Protein AF-A0A140GRF1-F1 (afdb_monomer_lite)

Structure (mmCIF, N/CA/C/O backbone):
data_AF-A0A140GRF1-F1
#
_entry.id   AF-A0A140GRF1-F1
#
loop_
_atom_site.group_PDB
_atom_site.id
_atom_site.type_symbol
_atom_site.label_atom_id
_atom_site.label_alt_id
_atom_site.label_comp_id
_atom_site.label_asym_id
_atom_site.label_entity_id
_atom_site.label_seq_id
_atom_site.pdbx_PDB_ins_code
_atom_site.Cartn_x
_atom_site.Cartn_y
_atom_site.Cartn_z
_atom_site.occupancy
_atom_site.B_iso_or_equiv
_atom_site.auth_seq_id
_atom_site.auth_comp_id
_atom_site.auth_asym_id
_atom_site.auth_atom_id
_atom_site.pdbx_PDB_model_num
ATOM 1 N N . MET A 1 1 ? -41.626 7.683 6.722 1.00 43.31 1 MET A N 1
ATOM 2 C CA . MET A 1 1 ? -40.618 7.157 5.769 1.00 43.31 1 MET A CA 1
ATOM 3 C C . MET A 1 1 ? -39.284 6.798 6.459 1.00 43.31 1 MET A C 1
ATOM 5 O O . MET A 1 1 ? -38.234 6.979 5.865 1.00 43.31 1 MET A O 1
ATOM 9 N N . ASN A 1 2 ? -39.289 6.270 7.696 1.00 49.50 2 ASN A N 1
ATOM 10 C CA . ASN A 1 2 ? -38.055 5.977 8.459 1.00 49.50 2 ASN A CA 1
ATOM 11 C C . ASN A 1 2 ? -37.795 4.474 8.713 1.00 49.50 2 ASN A C 1
ATOM 13 O O . ASN A 1 2 ? -36.707 4.140 9.166 1.00 49.50 2 ASN A O 1
ATOM 17 N N . ASN A 1 3 ? -38.740 3.577 8.395 1.00 50.91 3 ASN A N 1
ATOM 18 C CA . ASN A 1 3 ? -38.638 2.149 8.742 1.00 50.91 3 ASN A CA 1
ATOM 19 C C . ASN A 1 3 ? -37.898 1.277 7.711 1.00 50.91 3 ASN A C 1
ATOM 21 O O . ASN A 1 3 ? -37.325 0.268 8.109 1.00 50.91 3 ASN A O 1
ATOM 25 N N . ASP A 1 4 ? -37.838 1.666 6.432 1.00 58.38 4 ASP A N 1
ATOM 26 C CA . ASP A 1 4 ? -37.275 0.795 5.379 1.00 58.38 4 ASP A CA 1
ATOM 27 C C . ASP A 1 4 ? -35.744 0.674 5.422 1.00 58.38 4 ASP A C 1
ATOM 29 O O . ASP A 1 4 ? -35.176 -0.334 5.009 1.00 58.38 4 ASP A O 1
ATOM 33 N N . TYR A 1 5 ? -35.042 1.690 5.934 1.00 61.84 5 TYR A N 1
ATOM 34 C CA . TYR A 1 5 ? -33.579 1.632 6.040 1.00 61.84 5 TYR A CA 1
ATOM 35 C C . TYR A 1 5 ? -33.135 0.654 7.135 1.00 61.84 5 TYR A C 1
ATOM 37 O O . TYR A 1 5 ? -32.159 -0.072 6.983 1.00 61.84 5 TYR A O 1
ATOM 45 N N . ILE A 1 6 ? -33.887 0.620 8.234 1.00 62.50 6 ILE A N 1
ATOM 46 C CA . ILE A 1 6 ? -33.593 -0.180 9.422 1.00 62.50 6 ILE A CA 1
ATOM 47 C C . ILE A 1 6 ? -33.931 -1.656 9.184 1.00 62.50 6 ILE A C 1
ATOM 49 O O . ILE A 1 6 ? -33.175 -2.538 9.595 1.00 62.50 6 ILE A O 1
ATOM 53 N N . SER A 1 7 ? -35.039 -1.944 8.489 1.00 65.56 7 SER A N 1
ATOM 54 C CA . SER A 1 7 ? -35.431 -3.318 8.151 1.00 65.56 7 SER A CA 1
ATOM 55 C C . SER A 1 7 ? -34.398 -4.028 7.275 1.00 65.56 7 SER A C 1
ATOM 57 O O . SER A 1 7 ? -34.239 -5.241 7.396 1.00 65.56 7 SER A O 1
ATOM 59 N N . ASN A 1 8 ? -33.671 -3.271 6.449 1.00 75.00 8 ASN A N 1
ATOM 60 C CA . ASN A 1 8 ? -32.677 -3.792 5.512 1.00 75.00 8 ASN A CA 1
ATOM 61 C C . ASN A 1 8 ? -31.282 -3.995 6.128 1.00 75.00 8 ASN A C 1
ATOM 63 O O . ASN A 1 8 ? -30.394 -4.513 5.452 1.00 75.00 8 ASN A O 1
ATOM 67 N N . LEU A 1 9 ? -31.066 -3.611 7.393 1.00 76.69 9 LEU A N 1
ATOM 68 C CA . LEU A 1 9 ? -29.795 -3.866 8.069 1.00 76.69 9 LEU A CA 1
ATOM 69 C C . LEU A 1 9 ? -29.654 -5.349 8.462 1.00 76.69 9 LEU A C 1
ATOM 71 O O . LEU A 1 9 ? -30.637 -5.974 8.897 1.00 76.69 9 LEU A O 1
ATOM 75 N N . PRO A 1 10 ? -28.432 -5.910 8.364 1.00 83.94 10 PRO A N 1
ATOM 76 C CA . PRO A 1 10 ? -28.160 -7.264 8.828 1.00 83.94 10 PRO A CA 1
ATOM 77 C C . PRO A 1 10 ? -28.418 -7.384 10.341 1.00 83.94 10 PRO A C 1
ATOM 79 O O . PRO A 1 10 ? -28.326 -6.383 11.054 1.00 83.94 10 PRO A O 1
ATOM 82 N N . PRO A 1 11 ? -28.751 -8.586 10.853 1.00 85.12 11 PRO A N 1
ATOM 83 C CA . PRO A 1 11 ? -29.009 -8.796 12.280 1.00 85.12 11 PRO A CA 1
ATOM 84 C C . PRO A 1 11 ? -27.848 -8.363 13.180 1.00 85.12 11 PRO A C 1
ATOM 86 O O . PRO A 1 11 ? -28.080 -7.780 14.236 1.00 85.12 11 PRO A O 1
ATOM 89 N N . GLU A 1 12 ? -26.615 -8.601 12.730 1.00 87.56 12 GLU A N 1
ATOM 90 C CA . GLU A 1 12 ? -25.392 -8.117 13.366 1.00 87.56 12 GLU A CA 1
ATOM 91 C C . GLU A 1 12 ? -24.672 -7.119 12.461 1.00 87.56 12 GLU A C 1
ATOM 93 O O . GLU A 1 12 ? -24.598 -7.295 11.242 1.00 87.56 12 GLU A O 1
ATOM 98 N N . ILE A 1 13 ? -24.125 -6.074 13.076 1.00 86.69 13 ILE A N 1
ATOM 99 C CA . ILE A 1 13 ? -23.456 -4.967 12.400 1.00 86.69 13 ILE A CA 1
ATOM 100 C C . ILE A 1 13 ? -22.023 -4.879 12.917 1.00 86.69 13 ILE A C 1
ATOM 102 O O . ILE A 1 13 ? -21.794 -4.882 14.128 1.00 86.69 13 ILE A O 1
ATOM 106 N N . ASN A 1 14 ? -21.063 -4.786 11.996 1.00 90.12 14 ASN A N 1
ATOM 107 C CA . ASN A 1 14 ? -19.663 -4.561 12.339 1.00 90.12 14 ASN A CA 1
ATOM 108 C C . ASN A 1 14 ? -19.467 -3.133 12.851 1.00 90.12 14 ASN A C 1
ATOM 110 O O . ASN A 1 14 ? -19.934 -2.169 12.238 1.00 90.12 14 ASN A O 1
ATOM 114 N N . VAL A 1 15 ? -18.738 -3.012 13.954 1.00 90.81 15 VAL A N 1
ATOM 115 C CA . VAL A 1 15 ? -18.341 -1.738 14.547 1.00 90.81 15 VAL A CA 1
ATOM 116 C C . VAL A 1 15 ? -16.855 -1.741 14.880 1.00 90.81 15 VAL A C 1
ATOM 118 O O . VAL A 1 15 ? -16.237 -2.781 15.118 1.00 90.81 15 VAL A O 1
ATOM 121 N N . TYR A 1 16 ? -16.282 -0.548 14.897 1.00 93.12 16 TYR A N 1
ATOM 122 C CA . TYR A 1 16 ? -14.860 -0.294 15.029 1.00 93.12 16 TYR A CA 1
ATOM 123 C C . TYR A 1 16 ? -14.627 0.795 16.069 1.00 93.12 16 TYR A C 1
ATOM 125 O O . TYR A 1 16 ? -15.359 1.784 16.100 1.00 93.12 16 TYR A O 1
ATOM 133 N N . LYS A 1 17 ? -13.594 0.648 16.895 1.00 92.88 17 LYS A N 1
ATOM 134 C CA . LYS A 1 17 ? -13.140 1.692 17.821 1.00 92.88 17 LYS A CA 1
ATOM 135 C C . LYS A 1 17 ? -11.655 1.933 17.609 1.00 92.88 17 LYS A C 1
ATOM 137 O O . LYS A 1 17 ? -10.859 1.002 17.704 1.00 92.88 17 LYS A O 1
ATOM 142 N N . GLY A 1 18 ? -11.291 3.177 17.319 1.00 94.06 18 GLY A N 1
ATOM 143 C CA . GLY A 1 18 ? -9.894 3.586 17.236 1.00 94.06 18 GLY A CA 1
ATOM 144 C C . GLY A 1 18 ? -9.320 3.858 18.612 1.00 94.06 18 GLY A C 1
ATOM 145 O O . GLY A 1 18 ? -9.868 4.675 19.344 1.00 94.06 18 GLY A O 1
ATOM 146 N N . GLU A 1 19 ? -8.225 3.201 18.968 1.00 92.88 19 GLU A N 1
ATOM 147 C CA . GLU A 1 19 ? -7.537 3.423 20.235 1.00 92.88 19 GLU A CA 1
ATOM 148 C C . GLU A 1 19 ? -6.070 3.773 19.996 1.00 92.88 19 GLU A C 1
ATOM 150 O O . GLU A 1 19 ? -5.261 2.922 19.641 1.00 92.88 19 GLU A O 1
ATOM 155 N N . GLY A 1 20 ? -5.749 5.036 20.231 1.00 88.06 20 GLY A N 1
ATOM 156 C CA . GLY A 1 20 ? -4.413 5.572 20.436 1.00 88.06 20 GLY A CA 1
ATOM 157 C C . GLY A 1 20 ? -4.054 5.808 21.899 1.00 88.06 20 GLY A C 1
ATOM 158 O O . GLY A 1 20 ? -4.952 5.860 22.746 1.00 88.06 20 GLY A O 1
ATOM 159 N N . ASP A 1 21 ? -2.771 6.021 22.194 1.00 85.38 21 ASP A N 1
ATOM 160 C CA . ASP A 1 21 ? -2.293 6.344 23.549 1.00 85.38 21 ASP A CA 1
ATOM 161 C C . ASP A 1 21 ? -3.047 7.535 24.183 1.00 85.38 21 ASP A C 1
ATOM 163 O O . ASP A 1 21 ? -3.535 7.427 25.308 1.00 85.38 21 ASP A O 1
ATOM 167 N N . ILE A 1 22 ? -3.273 8.630 23.448 1.00 82.50 22 ILE A N 1
ATOM 168 C CA . ILE A 1 22 ? -4.047 9.785 23.941 1.00 82.50 22 ILE A CA 1
ATOM 169 C C . ILE A 1 22 ? -5.536 9.441 24.073 1.00 82.50 22 ILE A C 1
ATOM 171 O O . ILE A 1 22 ? -6.184 9.864 25.034 1.00 82.50 22 ILE A O 1
ATOM 175 N N . THR A 1 23 ? -6.102 8.672 23.134 1.00 79.69 23 THR A N 1
ATOM 176 C CA . THR A 1 23 ? -7.530 8.313 23.218 1.00 79.69 23 THR A CA 1
ATOM 177 C C . THR A 1 23 ? -7.854 7.444 24.422 1.00 79.69 23 THR A C 1
ATOM 179 O O . THR A 1 23 ? -8.919 7.620 25.008 1.00 79.69 23 THR A O 1
ATOM 182 N N . GLN A 1 24 ? -6.947 6.535 24.794 1.00 78.62 24 GLN A N 1
ATOM 183 C CA . GLN A 1 24 ? -7.117 5.638 25.932 1.00 78.62 24 GLN A CA 1
ATOM 184 C C . GLN A 1 24 ? -7.061 6.426 27.241 1.00 78.62 24 GLN A C 1
ATOM 186 O O . GLN A 1 24 ? -7.911 6.232 28.104 1.00 78.62 24 GLN A O 1
ATOM 191 N N . ILE A 1 25 ? -6.112 7.364 27.356 1.00 77.75 25 ILE A N 1
ATOM 192 C CA . ILE A 1 25 ? -5.954 8.214 28.544 1.00 77.75 25 ILE A CA 1
ATOM 193 C C . ILE A 1 25 ? -7.194 9.089 28.767 1.00 77.75 25 ILE A C 1
ATOM 195 O O . ILE A 1 25 ? -7.669 9.209 29.893 1.00 77.75 25 ILE A O 1
ATOM 199 N N . ASN A 1 26 ? -7.731 9.685 27.701 1.00 76.81 26 ASN A N 1
ATOM 200 C CA . ASN A 1 26 ? -8.823 10.657 27.806 1.00 76.81 26 ASN A CA 1
ATOM 201 C C . ASN A 1 26 ? -10.218 10.065 27.545 1.00 76.81 26 ASN A C 1
ATOM 203 O O . ASN A 1 26 ? -11.202 10.800 27.577 1.00 76.81 26 ASN A O 1
ATOM 207 N N . ASN A 1 27 ? -10.309 8.765 27.250 1.00 79.00 27 ASN A N 1
ATOM 208 C CA . ASN A 1 27 ? -11.535 8.055 26.871 1.00 79.00 27 ASN A CA 1
ATOM 209 C C . ASN A 1 27 ? -12.385 8.790 25.806 1.00 79.00 27 ASN A C 1
ATOM 211 O O . ASN A 1 27 ? -13.609 8.876 25.906 1.00 79.00 27 ASN A O 1
ATOM 215 N N . ILE A 1 28 ? -11.727 9.372 24.796 1.00 79.44 28 ILE A N 1
ATOM 216 C CA . ILE A 1 28 ? -12.386 10.220 23.780 1.00 79.44 28 ILE A CA 1
ATOM 217 C C . ILE A 1 28 ? -12.909 9.440 22.571 1.00 79.44 28 ILE A C 1
ATOM 219 O O . ILE A 1 28 ? -13.772 9.944 21.852 1.00 79.44 28 ILE A O 1
ATOM 223 N N . SER A 1 29 ? -12.399 8.232 22.315 1.00 81.44 29 SER A N 1
ATOM 224 C CA . SER A 1 29 ? -12.828 7.432 21.169 1.00 81.44 29 SER A CA 1
ATOM 225 C C . SER A 1 29 ? -14.038 6.565 21.500 1.00 81.44 29 SER A C 1
ATOM 227 O O . SER A 1 29 ? -14.133 5.954 22.563 1.00 81.44 29 SER A O 1
ATOM 229 N N . LYS A 1 30 ? -14.970 6.494 20.551 1.00 87.31 30 LYS A N 1
ATOM 230 C CA . LYS A 1 30 ? -16.205 5.708 20.646 1.00 87.31 30 LYS A CA 1
ATOM 231 C C . LYS A 1 30 ? -16.308 4.742 19.463 1.00 87.31 30 LYS A C 1
ATOM 233 O O . LYS A 1 30 ? -15.546 4.856 18.501 1.00 87.31 30 LYS A O 1
ATOM 238 N N . TRP A 1 31 ? -17.236 3.794 19.531 1.00 88.88 31 TRP A N 1
ATOM 239 C CA . TRP A 1 31 ? -17.467 2.821 18.465 1.00 88.88 31 TRP A CA 1
ATOM 240 C C . TRP A 1 31 ? -18.191 3.454 17.271 1.00 88.88 31 TRP A C 1
ATOM 242 O O . TRP A 1 31 ? -19.051 4.308 17.439 1.00 88.88 31 TRP A O 1
ATOM 252 N N . THR A 1 32 ? -17.886 3.028 16.052 1.00 88.56 32 THR A N 1
ATOM 253 C CA . THR A 1 32 ? -18.520 3.505 14.812 1.00 88.56 32 THR A CA 1
ATOM 254 C C . THR A 1 32 ? -18.637 2.365 13.804 1.00 88.56 32 THR A C 1
ATOM 256 O O . THR A 1 32 ? -17.842 1.433 13.828 1.00 88.56 32 THR A O 1
ATOM 259 N N . SER A 1 33 ? -19.607 2.424 12.894 1.00 87.44 33 SER A N 1
ATOM 260 C CA . SER A 1 33 ? -19.692 1.493 11.761 1.00 87.44 33 SER A CA 1
ATOM 261 C C . SER A 1 33 ? -18.774 1.870 10.589 1.00 87.44 33 SER A C 1
ATOM 263 O O . SER A 1 33 ? -18.670 1.102 9.634 1.00 87.44 33 SER A O 1
ATOM 265 N N . ASP A 1 34 ? -18.093 3.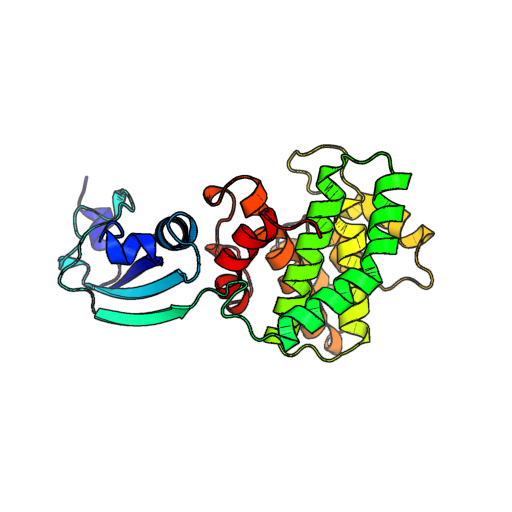023 10.636 1.00 90.38 34 ASP A N 1
ATOM 266 C CA . ASP A 1 34 ? -17.151 3.453 9.598 1.00 90.38 34 ASP A CA 1
ATOM 267 C C . ASP A 1 34 ? -15.697 3.256 10.042 1.00 90.38 34 ASP A C 1
ATOM 269 O O . ASP A 1 34 ? -15.191 3.935 10.940 1.00 90.38 34 ASP A O 1
ATOM 273 N N . LEU A 1 35 ? -15.000 2.339 9.368 1.00 93.56 35 LEU A N 1
ATOM 274 C CA . LEU A 1 35 ? -13.600 2.044 9.649 1.00 93.56 35 LEU A CA 1
ATOM 275 C C . LEU A 1 35 ? -12.688 3.271 9.466 1.00 93.56 35 LEU A C 1
ATOM 277 O O . LEU A 1 35 ? -11.718 3.398 10.208 1.00 93.56 35 LEU A O 1
ATOM 281 N N . ASN A 1 36 ? -12.997 4.199 8.552 1.00 94.38 36 ASN A N 1
ATOM 282 C CA . ASN A 1 36 ? -12.192 5.414 8.373 1.00 94.38 36 ASN A CA 1
ATOM 283 C C . ASN A 1 36 ? -12.305 6.344 9.580 1.00 94.38 36 ASN A C 1
ATOM 285 O O . ASN A 1 36 ? -11.310 6.930 9.996 1.00 94.38 36 ASN A O 1
ATOM 289 N N . ILE A 1 37 ? -13.495 6.447 10.179 1.00 92.00 37 ILE A N 1
ATOM 290 C CA . ILE A 1 37 ? -13.698 7.253 11.388 1.00 92.00 37 ILE A CA 1
ATOM 291 C C . ILE A 1 37 ? -12.930 6.629 12.556 1.00 92.00 37 ILE A C 1
ATOM 293 O O . ILE A 1 37 ? -12.213 7.333 13.265 1.00 92.00 37 ILE A O 1
ATOM 297 N N . ALA A 1 38 ? -13.012 5.308 12.739 1.00 93.31 38 ALA A N 1
ATOM 298 C CA . ALA A 1 38 ? -12.205 4.628 13.752 1.00 93.31 38 ALA A CA 1
ATOM 299 C C . ALA A 1 38 ? -10.700 4.833 13.505 1.00 93.31 38 ALA A C 1
ATOM 301 O O . ALA A 1 38 ? -9.963 5.139 14.441 1.00 93.31 38 ALA A O 1
ATOM 302 N N . MET A 1 39 ? -10.251 4.738 12.251 1.00 94.81 39 MET A N 1
ATOM 303 C CA . MET A 1 39 ? -8.856 4.966 11.881 1.00 94.81 39 MET A CA 1
ATOM 304 C C . MET A 1 39 ? -8.405 6.395 12.201 1.00 94.81 39 MET A C 1
ATOM 306 O O . MET A 1 39 ? -7.358 6.565 12.819 1.00 94.81 39 MET A O 1
ATOM 310 N N . PHE A 1 40 ? -9.224 7.404 11.892 1.00 92.44 40 PHE A N 1
ATOM 311 C CA . PHE A 1 40 ? -8.976 8.804 12.244 1.00 92.44 40 PHE A CA 1
ATOM 312 C C . PHE A 1 40 ? -8.712 8.983 13.745 1.00 92.44 40 PHE A C 1
ATOM 314 O O . PHE A 1 40 ? -7.728 9.620 14.124 1.00 92.44 40 PHE A O 1
ATOM 321 N N . PHE A 1 41 ? -9.553 8.397 14.608 1.00 91.25 41 PHE A N 1
ATOM 322 C CA . PHE A 1 41 ? -9.354 8.485 16.059 1.00 91.25 41 PHE A CA 1
ATOM 323 C C . PHE A 1 41 ? -8.089 7.765 16.517 1.00 91.25 41 PHE A C 1
ATOM 325 O O . PHE A 1 41 ? -7.386 8.274 17.386 1.00 91.25 41 PHE A O 1
ATOM 332 N N . ALA A 1 42 ? -7.784 6.606 15.933 1.00 93.31 42 ALA A N 1
ATOM 333 C CA . ALA A 1 42 ? -6.580 5.868 16.277 1.00 93.31 42 ALA A CA 1
ATOM 334 C C . ALA A 1 42 ? -5.316 6.656 15.919 1.00 93.31 42 ALA A C 1
ATOM 336 O O . ALA A 1 42 ? -4.413 6.724 16.737 1.00 93.31 42 ALA A O 1
ATOM 337 N N . ILE A 1 43 ? -5.235 7.278 14.743 1.00 92.88 43 ILE A N 1
ATOM 338 C CA . ILE A 1 43 ? -3.979 7.882 14.267 1.00 92.88 43 ILE A CA 1
ATOM 339 C C . ILE A 1 43 ? -3.771 9.329 14.726 1.00 92.88 43 ILE A C 1
ATOM 341 O O . ILE A 1 43 ? -2.655 9.685 15.098 1.00 92.88 43 ILE A O 1
ATOM 345 N N . ASN A 1 44 ? -4.817 10.165 14.755 1.00 89.25 44 ASN A N 1
ATOM 346 C CA . ASN A 1 44 ? -4.670 11.593 15.083 1.00 89.25 44 ASN A CA 1
ATOM 347 C C . ASN A 1 44 ? -4.515 11.861 16.584 1.00 89.25 44 ASN A C 1
ATOM 349 O O . ASN A 1 44 ? -4.076 12.935 16.992 1.00 89.25 44 ASN A O 1
ATOM 353 N N . TYR A 1 45 ? -4.842 10.869 17.406 1.00 85.94 45 TYR A N 1
ATOM 354 C CA . TYR A 1 45 ? -4.704 10.911 18.857 1.00 85.94 45 TYR A CA 1
ATOM 355 C C . TYR A 1 45 ? -3.750 9.811 19.338 1.00 85.94 45 TYR A C 1
ATOM 357 O O . TYR A 1 45 ? -3.992 9.168 20.362 1.00 85.94 45 TYR A O 1
ATOM 365 N N . SER A 1 46 ? -2.673 9.602 18.577 1.00 89.25 46 SER A N 1
ATOM 366 C CA . SER A 1 46 ? -1.581 8.695 18.926 1.00 89.25 46 SER A CA 1
ATOM 367 C C . SER A 1 46 ? -0.219 9.345 18.779 1.00 89.25 46 SER A C 1
ATOM 369 O O . SER A 1 46 ? 0.028 10.079 17.819 1.00 89.25 46 SER A O 1
ATOM 371 N N . LYS A 1 47 ? 0.706 9.007 19.680 1.00 86.94 47 LYS A N 1
ATOM 372 C CA . LYS A 1 47 ? 2.141 9.255 19.481 1.00 86.94 47 LYS A CA 1
ATOM 373 C C . LYS A 1 47 ? 2.913 7.978 19.182 1.00 86.94 47 LYS A C 1
ATOM 375 O O . LYS A 1 47 ? 3.673 7.971 18.214 1.00 86.94 47 LYS A O 1
ATOM 380 N N . ASN A 1 48 ? 2.705 6.928 19.975 1.00 88.75 48 ASN A N 1
ATOM 381 C CA . ASN A 1 48 ? 3.542 5.721 19.921 1.00 88.75 48 ASN A CA 1
ATOM 382 C C . ASN A 1 48 ? 2.793 4.482 19.435 1.00 88.75 48 ASN A C 1
ATOM 384 O O . ASN A 1 48 ? 3.307 3.749 18.592 1.00 88.75 48 ASN A O 1
ATOM 388 N N . ASP A 1 49 ? 1.573 4.282 19.927 1.00 90.00 49 ASP A N 1
ATOM 389 C CA . ASP A 1 49 ? 0.793 3.075 19.678 1.00 90.00 49 ASP A CA 1
ATOM 390 C C . ASP A 1 49 ? -0.628 3.420 19.267 1.00 90.00 49 ASP A C 1
ATOM 392 O O . ASP A 1 49 ? -1.271 4.280 19.872 1.00 90.00 49 ASP A O 1
ATOM 396 N N . ALA A 1 50 ? -1.115 2.699 18.261 1.00 95.06 50 ALA A N 1
ATOM 397 C CA . ALA A 1 50 ? -2.460 2.824 17.738 1.00 95.06 50 ALA A CA 1
ATOM 398 C C . ALA A 1 50 ? -3.002 1.442 17.346 1.00 95.06 50 ALA A C 1
ATOM 400 O O . ALA A 1 50 ? -2.283 0.592 16.818 1.00 95.06 50 ALA A O 1
ATOM 401 N N . LYS A 1 51 ? -4.289 1.207 17.590 1.00 95.75 51 LYS A N 1
ATOM 402 C CA . LYS A 1 51 ? -4.987 -0.030 17.222 1.00 95.75 51 LYS A CA 1
ATOM 403 C C . LYS A 1 51 ? -6.447 0.249 16.888 1.00 95.75 51 LYS A C 1
ATOM 405 O O . LYS A 1 51 ? -7.022 1.239 17.335 1.00 95.75 51 LYS A O 1
ATOM 410 N N . ILE A 1 52 ? -7.060 -0.658 16.138 1.00 96.44 52 ILE A N 1
ATOM 411 C CA . ILE A 1 52 ? -8.500 -0.686 15.889 1.00 96.44 52 ILE A CA 1
ATOM 412 C C . ILE A 1 52 ? -9.079 -1.915 16.574 1.00 96.44 52 ILE A C 1
ATOM 414 O O . ILE A 1 52 ? -8.744 -3.046 16.218 1.00 96.44 52 ILE A O 1
ATOM 418 N N . LEU A 1 53 ? -9.976 -1.698 17.530 1.00 94.69 53 LEU A N 1
ATOM 419 C CA . LEU A 1 53 ? -10.814 -2.768 18.054 1.00 94.69 53 LEU A CA 1
ATOM 420 C C . LEU A 1 53 ? -11.946 -3.022 17.064 1.00 94.69 53 LEU A C 1
ATOM 422 O O . LEU A 1 53 ? -12.584 -2.078 16.593 1.00 94.69 53 LEU A O 1
ATOM 426 N N . LYS A 1 54 ? -12.205 -4.290 16.764 1.00 95.00 54 LYS A N 1
ATOM 427 C CA . LYS A 1 54 ? -13.323 -4.731 15.934 1.00 95.00 54 LYS A CA 1
ATOM 428 C C . LYS A 1 54 ? -14.324 -5.454 16.815 1.00 95.00 54 LYS A C 1
ATOM 430 O O . LYS A 1 54 ? -13.957 -6.295 17.639 1.00 95.00 54 LYS A O 1
ATOM 435 N N . GLY A 1 55 ? -15.593 -5.145 16.614 1.00 92.62 55 GLY A N 1
ATOM 436 C CA . GLY A 1 55 ? -16.689 -5.754 17.341 1.00 92.62 55 GLY A CA 1
ATOM 437 C C . GLY A 1 55 ? -17.915 -5.950 16.467 1.00 92.62 55 GLY A C 1
ATOM 438 O O . GLY A 1 55 ? -17.991 -5.435 15.350 1.00 92.62 55 GLY A O 1
ATOM 439 N N . THR A 1 56 ? -18.888 -6.676 17.004 1.00 90.62 56 THR A N 1
ATOM 440 C CA . THR A 1 56 ? -20.237 -6.751 16.444 1.00 90.62 56 THR A CA 1
ATOM 441 C C . THR A 1 56 ? -21.267 -6.287 17.461 1.00 90.62 56 THR A C 1
ATOM 443 O O . THR A 1 56 ? -21.065 -6.381 18.674 1.00 90.62 56 THR A O 1
ATOM 446 N N . ILE A 1 57 ? -22.378 -5.759 16.956 1.00 87.38 57 ILE A N 1
ATOM 447 C CA . ILE A 1 57 ? -23.530 -5.351 17.757 1.00 87.38 57 ILE A CA 1
ATOM 448 C C . ILE A 1 57 ? -24.828 -5.750 17.050 1.00 87.38 57 ILE A C 1
ATOM 450 O O . ILE A 1 57 ? -24.918 -5.683 15.822 1.00 87.38 57 ILE A O 1
ATOM 454 N N . SER A 1 58 ? -25.835 -6.175 17.819 1.00 84.81 58 SER A N 1
ATOM 455 C CA . SER A 1 58 ? -27.168 -6.463 17.273 1.00 84.81 58 SER A CA 1
ATOM 456 C C . SER A 1 58 ? -27.831 -5.176 16.788 1.00 84.81 58 SER A C 1
ATOM 458 O O . SER A 1 58 ? -27.812 -4.162 17.489 1.00 84.81 58 SER A O 1
ATOM 460 N N . LYS A 1 59 ? -28.469 -5.227 15.612 1.00 80.19 59 LYS A N 1
ATOM 461 C CA . LYS A 1 59 ? -29.172 -4.078 15.019 1.00 80.19 59 LYS A CA 1
ATOM 462 C C . LYS A 1 59 ? -30.222 -3.458 15.942 1.00 80.19 59 LYS A C 1
ATOM 464 O O . LYS A 1 59 ? -30.488 -2.265 15.834 1.00 80.19 59 LYS A O 1
ATOM 469 N N . GLU A 1 60 ? -30.782 -4.245 16.861 1.00 78.50 60 GLU A N 1
ATOM 470 C CA . GLU A 1 60 ? -31.779 -3.803 17.844 1.00 78.50 60 GLU A CA 1
ATOM 471 C C . GLU A 1 60 ? -31.239 -2.712 18.779 1.00 78.50 60 GLU A C 1
ATOM 473 O O . GLU A 1 60 ? -31.998 -1.855 19.222 1.00 78.50 60 GLU A O 1
ATOM 478 N N . TYR A 1 61 ? -29.923 -2.681 19.013 1.00 74.56 61 TYR A N 1
ATOM 479 C CA . TYR A 1 61 ? -29.272 -1.674 19.852 1.00 74.56 61 TYR A CA 1
ATOM 480 C C . TYR A 1 61 ? -28.872 -0.394 19.095 1.00 74.56 61 TYR A C 1
ATOM 482 O O . TYR A 1 61 ? -28.351 0.526 19.718 1.00 74.56 61 TYR A O 1
ATOM 490 N N . VAL A 1 62 ? -29.079 -0.307 17.769 1.00 67.44 62 VAL A N 1
ATOM 491 C CA . VAL A 1 62 ? -28.448 0.734 16.918 1.00 67.44 62 VAL A CA 1
ATOM 492 C C . VAL A 1 62 ? -29.445 1.531 16.052 1.00 67.44 62 VAL A C 1
ATOM 494 O O . VAL A 1 62 ? -29.060 2.262 15.137 1.00 67.44 62 VAL A O 1
ATOM 497 N N . LEU A 1 63 ? -30.746 1.413 16.324 1.00 59.50 63 LEU A N 1
ATOM 498 C CA . LEU A 1 63 ? -31.815 1.733 15.363 1.00 59.50 63 LEU A CA 1
ATOM 499 C C . LEU A 1 63 ? -31.872 3.201 14.874 1.00 59.50 63 LEU A C 1
ATOM 501 O O . LEU A 1 63 ? -32.373 3.432 13.777 1.00 59.50 63 LEU A O 1
ATOM 505 N N . GLU A 1 64 ? -31.326 4.191 15.591 1.00 55.41 64 GLU A N 1
ATOM 506 C CA . GLU A 1 64 ? -31.398 5.610 15.176 1.00 55.41 64 GLU A CA 1
ATOM 507 C C . GLU A 1 64 ? -30.061 6.201 14.666 1.00 55.41 64 GLU A C 1
ATOM 509 O O . GLU A 1 64 ? -30.047 7.200 13.947 1.00 55.41 64 GLU A O 1
ATOM 514 N N . GLN A 1 65 ? -28.919 5.574 14.970 1.00 57.25 65 GLN A N 1
ATOM 515 C CA . GLN A 1 65 ? -27.603 6.239 14.911 1.00 57.25 65 GLN A CA 1
ATOM 516 C C . GLN A 1 65 ? -26.744 5.897 13.679 1.00 57.25 65 GLN A C 1
ATOM 518 O O . GLN A 1 65 ? -25.828 6.649 13.336 1.00 57.25 65 GLN A O 1
ATOM 523 N N . ILE A 1 66 ? -27.053 4.818 12.948 1.00 55.91 66 ILE A N 1
ATOM 524 C CA . ILE A 1 66 ? -26.264 4.387 11.772 1.00 55.91 66 ILE A CA 1
ATOM 525 C C . ILE A 1 66 ? -26.382 5.344 10.584 1.00 55.91 66 ILE A C 1
ATOM 527 O O . ILE A 1 66 ? -25.446 5.426 9.789 1.00 55.91 66 ILE A O 1
ATOM 531 N N . LYS A 1 67 ? -27.478 6.106 10.465 1.00 56.28 67 LYS A N 1
ATOM 532 C CA . LYS A 1 67 ? -27.662 7.045 9.344 1.00 56.28 67 LYS A CA 1
ATOM 533 C C . LYS A 1 67 ? -26.519 8.059 9.222 1.00 56.28 67 LYS A C 1
ATOM 535 O O . LYS A 1 67 ? -26.192 8.444 8.106 1.00 56.28 67 LYS A O 1
ATOM 540 N N . ASN A 1 68 ? -25.885 8.428 10.338 1.00 57.53 68 ASN A N 1
ATOM 541 C CA . ASN A 1 68 ? -24.866 9.479 10.360 1.00 57.53 68 ASN A CA 1
ATOM 542 C C . ASN A 1 68 ? -23.439 8.956 10.592 1.00 57.53 68 ASN A C 1
ATOM 544 O O . ASN A 1 68 ? -22.520 9.767 10.666 1.00 57.53 68 ASN A O 1
ATOM 548 N N . LYS A 1 69 ? -23.237 7.631 10.727 1.00 64.56 69 LYS A N 1
ATOM 549 C CA . LYS A 1 69 ? -21.924 6.992 10.995 1.00 64.56 69 LYS A CA 1
ATOM 550 C C . LYS A 1 69 ? -21.166 7.555 12.212 1.00 64.56 69 LYS A C 1
ATOM 552 O O . LYS A 1 69 ? -19.955 7.371 12.346 1.00 64.56 69 LYS A O 1
ATOM 557 N N . MET A 1 70 ? -21.858 8.258 13.105 1.00 62.59 70 MET A N 1
ATOM 558 C CA . MET A 1 70 ? -21.211 8.966 14.204 1.00 62.59 70 MET A CA 1
ATOM 559 C C . MET A 1 70 ? -20.669 7.987 15.251 1.00 62.59 70 MET A C 1
ATOM 561 O O . MET A 1 70 ? -21.269 6.934 15.462 1.00 62.59 70 MET A O 1
ATOM 565 N N . PRO A 1 71 ? -19.559 8.328 15.927 1.00 67.62 71 PRO A N 1
ATOM 566 C CA . PRO A 1 71 ? -19.075 7.559 17.062 1.00 67.62 71 PRO A CA 1
ATOM 567 C C . PRO A 1 71 ? -20.091 7.541 18.217 1.00 67.62 71 PRO A C 1
ATOM 569 O O . PRO A 1 71 ? -20.543 8.593 18.675 1.00 67.62 71 PRO A O 1
ATOM 572 N N . VAL A 1 72 ? -20.411 6.352 18.722 1.00 67.50 72 VAL A N 1
ATOM 573 C CA . VAL A 1 72 ? -21.384 6.096 19.791 1.00 67.50 72 VAL A CA 1
ATOM 574 C C . VAL A 1 72 ? -20.772 5.172 20.839 1.00 67.50 72 VAL A C 1
ATOM 576 O O . VAL A 1 72 ? -19.968 4.293 20.528 1.00 67.50 72 VAL A O 1
ATOM 579 N N . ASP A 1 73 ? -21.133 5.395 22.100 1.00 69.31 73 ASP A N 1
ATOM 580 C CA . ASP A 1 73 ? -20.796 4.454 23.159 1.00 69.31 73 ASP A CA 1
ATOM 581 C C . ASP A 1 73 ? -21.798 3.297 23.142 1.00 69.31 73 ASP A C 1
ATOM 583 O O . ASP A 1 73 ? -22.998 3.494 23.330 1.00 69.31 73 ASP A O 1
ATOM 587 N N . PHE A 1 74 ? -21.311 2.104 22.831 1.00 70.44 74 PHE A N 1
ATOM 588 C CA . PHE A 1 74 ? -22.131 0.909 22.745 1.00 70.44 74 PHE A CA 1
ATOM 589 C C . PHE A 1 74 ? -21.764 -0.005 23.912 1.00 70.44 74 PHE A C 1
ATOM 591 O O . PHE A 1 74 ? -20.679 -0.584 23.939 1.00 70.44 74 PHE A O 1
ATOM 598 N N . GLU A 1 75 ? -22.692 -0.184 24.848 1.00 68.94 75 GLU A N 1
ATOM 599 C CA . GLU A 1 75 ? -22.482 -1.049 26.017 1.00 68.94 75 GLU A CA 1
ATOM 600 C C . GLU A 1 75 ? -22.481 -2.545 25.652 1.00 68.94 75 GLU A C 1
ATOM 602 O O . GLU A 1 75 ? -21.878 -3.359 26.344 1.00 68.94 75 GLU A O 1
ATOM 607 N N . ASN A 1 76 ? -23.104 -2.910 24.525 1.00 77.44 76 ASN A N 1
ATOM 608 C CA . ASN A 1 76 ? -23.331 -4.300 24.111 1.00 77.44 76 ASN A CA 1
ATOM 609 C C . ASN A 1 76 ? -22.474 -4.733 22.911 1.00 77.44 76 ASN A C 1
ATOM 611 O O . ASN A 1 76 ? -22.881 -5.605 22.139 1.00 77.44 76 ASN A O 1
ATOM 615 N N . VAL A 1 77 ? -21.300 -4.122 22.713 1.00 82.94 77 VAL A N 1
ATOM 616 C CA . VAL A 1 77 ? -20.376 -4.574 21.660 1.00 82.94 77 VAL A CA 1
ATOM 617 C C . VAL A 1 77 ? -19.700 -5.863 22.083 1.00 82.94 77 VAL A C 1
ATOM 619 O O . VAL A 1 77 ? -18.986 -5.922 23.084 1.00 82.94 77 VAL A O 1
ATOM 622 N N . LYS A 1 78 ? -19.838 -6.886 21.247 1.00 86.44 78 LYS A N 1
ATOM 623 C CA . LYS A 1 78 ? -19.028 -8.092 21.342 1.00 86.44 78 LYS A CA 1
ATOM 624 C C . LYS A 1 78 ? -17.703 -7.850 20.626 1.00 86.44 78 LYS A C 1
ATOM 626 O O . LYS A 1 78 ? -17.675 -7.787 19.401 1.00 86.44 78 LYS A O 1
ATOM 631 N N . HIS A 1 79 ? -16.607 -7.717 21.371 1.00 86.62 79 HIS A N 1
ATOM 632 C CA . HIS A 1 79 ? -15.262 -7.660 20.787 1.00 86.62 79 HIS A CA 1
ATOM 633 C C . HIS A 1 79 ? -14.967 -8.968 20.040 1.00 86.62 79 HIS A C 1
ATOM 635 O O . HIS A 1 79 ? -15.156 -10.051 20.598 1.00 86.62 79 HIS A O 1
ATOM 641 N N . ILE A 1 80 ? -14.480 -8.867 18.801 1.00 90.62 80 ILE A N 1
ATOM 642 C CA . ILE A 1 80 ? -14.128 -10.030 17.972 1.00 90.62 80 ILE A CA 1
ATOM 643 C C . ILE A 1 80 ? -12.648 -10.098 17.589 1.00 90.62 80 ILE A C 1
ATOM 645 O O . ILE A 1 80 ? -12.122 -11.197 17.455 1.00 90.62 80 ILE A O 1
ATOM 649 N N . ASP A 1 81 ? -11.981 -8.960 17.395 1.00 94.12 81 ASP A N 1
ATOM 650 C CA . ASP A 1 81 ? -10.619 -8.914 16.860 1.00 94.12 81 ASP A CA 1
ATOM 651 C C . ASP A 1 81 ? -9.965 -7.550 17.140 1.00 94.12 81 ASP A C 1
ATOM 653 O O . ASP A 1 81 ? -10.648 -6.544 17.344 1.00 94.12 81 ASP A O 1
ATOM 657 N N . THR A 1 82 ? -8.636 -7.500 17.108 1.00 95.38 82 THR A N 1
ATOM 658 C CA . THR A 1 82 ? -7.853 -6.267 17.226 1.00 95.38 82 THR A CA 1
ATOM 659 C C . THR A 1 82 ? -6.866 -6.165 16.070 1.00 95.38 82 THR A C 1
ATOM 661 O O . THR A 1 82 ? -5.988 -7.006 15.897 1.00 95.38 82 THR A O 1
ATOM 664 N N . LEU A 1 83 ? -6.968 -5.081 15.306 1.00 96.06 83 LEU A N 1
ATOM 665 C CA . LEU A 1 83 ? -5.977 -4.703 14.306 1.00 96.06 83 LEU A CA 1
ATOM 666 C C . LEU A 1 83 ? -4.955 -3.760 14.949 1.00 96.06 83 LEU A C 1
ATOM 668 O O . LEU A 1 83 ? -5.269 -2.604 15.223 1.00 96.06 83 LEU A O 1
ATOM 672 N N . ASN A 1 84 ? -3.731 -4.237 15.159 1.00 95.62 84 ASN A N 1
ATOM 673 C CA . ASN A 1 84 ? -2.629 -3.394 15.624 1.00 95.62 84 ASN A CA 1
ATOM 674 C C . ASN A 1 84 ? -2.038 -2.602 14.456 1.00 95.62 84 ASN A C 1
ATOM 676 O O . ASN A 1 84 ? -1.743 -3.183 13.409 1.00 95.62 84 ASN A O 1
ATOM 680 N N . LEU A 1 85 ? -1.854 -1.295 14.631 1.00 96.94 85 LEU A N 1
ATOM 681 C CA . LEU A 1 85 ? -1.216 -0.450 13.630 1.00 96.94 85 LEU A CA 1
ATOM 682 C C . LEU A 1 85 ? 0.279 -0.369 13.931 1.00 96.94 85 LEU A C 1
ATOM 684 O O . LEU A 1 85 ? 0.693 -0.083 15.057 1.00 96.94 85 LEU A O 1
ATOM 688 N N . TYR A 1 86 ? 1.087 -0.636 12.914 1.00 96.62 86 TYR A N 1
ATOM 689 C CA . TYR A 1 86 ? 2.522 -0.476 12.997 1.00 96.62 86 TYR A CA 1
ATOM 690 C C . TYR A 1 86 ? 2.885 0.992 13.184 1.00 96.62 86 TYR A C 1
ATOM 692 O O . TYR A 1 86 ? 2.278 1.891 12.600 1.00 96.62 86 TYR A O 1
ATOM 700 N N . SER A 1 87 ? 3.905 1.203 13.999 1.00 94.88 87 SER A N 1
ATOM 701 C CA . SER A 1 87 ? 4.552 2.473 14.268 1.00 94.88 87 SER A CA 1
ATOM 702 C C . SER A 1 87 ? 6.062 2.281 14.188 1.00 94.88 87 SER A C 1
ATOM 704 O O . SER A 1 87 ? 6.562 1.157 14.255 1.00 94.88 87 SER A O 1
ATOM 706 N N . LEU A 1 88 ? 6.806 3.380 14.097 1.00 92.56 88 LEU A N 1
ATOM 707 C CA . LEU A 1 88 ? 8.269 3.378 14.140 1.00 92.56 88 LEU A CA 1
ATOM 708 C C . LEU A 1 88 ? 8.826 2.724 15.415 1.00 92.56 88 LEU A C 1
ATOM 710 O O . LEU A 1 88 ? 9.967 2.275 15.413 1.00 92.56 88 LEU A O 1
ATOM 714 N N . THR A 1 89 ? 8.044 2.668 16.498 1.00 90.44 89 THR A N 1
ATOM 715 C CA . THR A 1 89 ? 8.476 2.104 17.784 1.00 90.44 89 THR A CA 1
ATOM 716 C C . THR A 1 89 ? 8.127 0.630 17.955 1.00 90.44 89 THR A C 1
ATOM 718 O O . THR A 1 89 ? 8.743 -0.026 18.792 1.00 90.44 89 THR A O 1
ATOM 721 N N . ASN A 1 90 ? 7.148 0.102 17.212 1.00 92.50 90 ASN A N 1
ATOM 722 C CA . ASN A 1 90 ? 6.660 -1.269 17.399 1.00 92.50 90 ASN A CA 1
ATOM 723 C C . ASN A 1 90 ? 6.952 -2.210 16.220 1.00 92.50 90 ASN A C 1
ATOM 725 O O . ASN A 1 90 ? 6.860 -3.429 16.373 1.00 92.50 90 ASN A O 1
ATOM 729 N N . ILE A 1 91 ? 7.312 -1.670 15.055 1.00 94.69 91 ILE A N 1
ATOM 730 C CA . ILE A 1 91 ? 7.700 -2.482 13.908 1.00 94.69 91 ILE A CA 1
ATOM 731 C C . ILE A 1 91 ? 9.093 -3.085 14.133 1.00 94.69 91 ILE A C 1
ATOM 733 O O . ILE A 1 91 ? 9.992 -2.449 14.681 1.00 94.69 91 ILE A O 1
ATOM 737 N N . GLU A 1 92 ? 9.280 -4.339 13.720 1.00 95.56 92 GLU A N 1
ATOM 738 C CA . GLU A 1 92 ? 10.554 -5.038 13.897 1.00 95.56 92 GLU A CA 1
ATOM 739 C C . GLU A 1 92 ? 11.702 -4.315 13.169 1.00 95.56 92 GLU A C 1
ATOM 741 O O . GLU A 1 92 ? 11.591 -3.996 11.984 1.00 95.56 92 GLU A O 1
ATOM 746 N N . SER A 1 93 ? 12.842 -4.127 13.844 1.00 94.94 93 SER A N 1
ATOM 747 C CA . SER A 1 93 ? 13.976 -3.353 13.310 1.00 94.94 93 SER A CA 1
ATOM 748 C C . SER A 1 93 ? 14.476 -3.873 11.962 1.00 94.94 93 SER A C 1
ATOM 750 O O . SER A 1 93 ? 14.669 -3.092 11.042 1.00 94.94 93 SER A O 1
ATOM 752 N N . LYS A 1 94 ? 14.563 -5.198 11.785 1.00 96.00 94 LYS A N 1
ATOM 753 C CA . LYS A 1 94 ? 14.974 -5.822 10.514 1.00 96.00 94 LYS A CA 1
ATOM 754 C C . LYS A 1 94 ? 14.082 -5.434 9.323 1.00 96.00 94 LYS A C 1
ATOM 756 O O . LYS A 1 94 ? 14.525 -5.491 8.179 1.00 96.00 94 LYS A O 1
ATOM 761 N N . VAL A 1 95 ? 12.818 -5.084 9.578 1.00 96.75 95 VAL A N 1
ATOM 762 C CA . VAL A 1 95 ? 11.860 -4.658 8.548 1.00 96.75 95 VAL A CA 1
ATOM 763 C C . VAL A 1 95 ? 12.141 -3.218 8.143 1.00 96.75 95 VAL A C 1
ATOM 765 O O . VAL A 1 95 ? 12.137 -2.915 6.951 1.00 96.75 95 VAL A O 1
ATOM 768 N N . LEU A 1 96 ? 12.449 -2.357 9.118 1.00 96.06 96 LEU A N 1
ATOM 769 C CA . LEU A 1 96 ? 12.928 -1.000 8.860 1.00 96.06 96 LEU A CA 1
ATOM 770 C C . LEU A 1 96 ? 14.271 -1.024 8.132 1.00 96.06 96 LEU A C 1
ATOM 772 O O . LEU A 1 96 ? 14.406 -0.348 7.122 1.00 96.06 96 LEU A O 1
ATOM 776 N N . ASP A 1 97 ? 15.215 -1.863 8.563 1.00 96.69 97 ASP A N 1
ATOM 777 C CA . ASP A 1 97 ? 16.517 -2.025 7.909 1.00 96.69 97 ASP A CA 1
ATOM 778 C C . ASP A 1 97 ? 16.349 -2.481 6.453 1.00 96.69 97 ASP A C 1
ATOM 780 O O . ASP A 1 97 ? 17.019 -1.985 5.544 1.00 96.69 97 ASP A O 1
ATOM 784 N N . PHE A 1 98 ? 15.413 -3.404 6.198 1.00 97.12 98 PHE A N 1
ATOM 785 C CA . PHE A 1 98 ? 15.079 -3.816 4.839 1.00 97.12 98 PHE A CA 1
ATOM 786 C C . PHE A 1 98 ? 14.535 -2.645 4.018 1.00 97.12 98 PHE A C 1
ATOM 788 O O . PHE A 1 98 ? 15.033 -2.420 2.915 1.00 97.12 98 PHE A O 1
ATOM 795 N N . ALA A 1 99 ? 13.560 -1.897 4.539 1.00 97.69 99 ALA A N 1
ATOM 796 C CA . ALA A 1 99 ? 12.976 -0.751 3.848 1.00 97.69 99 ALA A CA 1
ATOM 797 C C . ALA A 1 99 ? 14.011 0.351 3.577 1.00 97.69 99 ALA A C 1
ATOM 799 O O . ALA A 1 99 ? 14.124 0.809 2.439 1.00 97.69 99 ALA A O 1
ATOM 800 N N . GLN A 1 100 ? 14.841 0.682 4.569 1.00 97.56 100 GLN A N 1
ATOM 801 C CA . GLN A 1 100 ? 15.939 1.633 4.432 1.00 97.56 100 GLN A CA 1
ATOM 802 C C . GLN A 1 100 ? 16.940 1.175 3.368 1.00 97.56 100 GLN A C 1
ATOM 804 O O . GLN A 1 100 ? 17.296 1.951 2.492 1.00 97.56 100 GLN A O 1
ATOM 809 N N . SER A 1 101 ? 17.305 -0.113 3.335 1.00 97.75 101 SER A N 1
ATOM 810 C CA . SER A 1 101 ? 18.214 -0.633 2.300 1.00 97.75 101 SER A CA 1
ATOM 811 C C . SER A 1 101 ? 17.667 -0.480 0.874 1.00 97.75 101 SER A C 1
ATOM 813 O O . SER A 1 101 ? 18.437 -0.406 -0.087 1.00 97.75 101 SER A O 1
ATOM 815 N N . LYS A 1 102 ? 16.336 -0.478 0.700 1.00 98.19 102 LYS A N 1
ATOM 816 C CA . LYS A 1 102 ? 15.707 -0.211 -0.603 1.00 98.19 102 LYS A CA 1
ATOM 817 C C . LYS A 1 102 ? 15.702 1.271 -0.898 1.00 98.19 102 LYS A C 1
ATOM 819 O O . LYS A 1 102 ? 16.052 1.641 -2.013 1.00 98.19 102 LYS A O 1
ATOM 824 N N . LEU A 1 103 ? 15.374 2.092 0.090 1.00 97.62 103 LEU A N 1
ATOM 825 C CA . LEU A 1 103 ? 15.451 3.537 -0.031 1.00 97.62 103 LEU A CA 1
ATOM 826 C C . LEU A 1 103 ? 16.859 3.972 -0.461 1.00 97.62 103 LEU A C 1
ATOM 828 O O . LEU A 1 103 ? 17.003 4.555 -1.527 1.00 97.62 103 LEU A O 1
ATOM 832 N N . ASP A 1 104 ? 17.907 3.533 0.237 1.00 98.06 104 ASP A N 1
ATOM 833 C CA . ASP A 1 104 ? 19.304 3.836 -0.101 1.00 98.06 104 ASP A CA 1
ATOM 834 C C . ASP A 1 104 ? 19.674 3.406 -1.532 1.00 98.06 104 ASP A C 1
ATOM 836 O O . ASP A 1 104 ? 20.378 4.118 -2.250 1.00 98.06 104 ASP A O 1
ATOM 840 N N . LYS A 1 105 ? 19.182 2.239 -1.975 1.00 98.12 105 LYS A N 1
ATOM 841 C CA . LYS A 1 105 ? 19.452 1.708 -3.320 1.00 98.12 105 LYS A CA 1
ATOM 842 C C . LYS A 1 105 ? 18.785 2.535 -4.426 1.00 98.12 105 LYS A C 1
ATOM 844 O O . LYS A 1 105 ? 19.383 2.695 -5.488 1.00 98.12 105 LYS A O 1
ATOM 849 N N . TYR A 1 106 ? 17.547 2.986 -4.227 1.00 98.00 106 TYR A N 1
ATOM 850 C CA . TYR A 1 106 ? 16.733 3.607 -5.283 1.00 98.00 106 TYR A CA 1
ATOM 851 C C . TYR A 1 106 ? 16.655 5.137 -5.188 1.00 98.00 106 TYR A C 1
ATOM 853 O O . TYR A 1 106 ? 16.338 5.773 -6.191 1.00 98.00 106 TYR A O 1
ATOM 861 N N . SER A 1 107 ? 16.995 5.744 -4.048 1.00 96.06 107 SER A N 1
ATOM 862 C CA . SER A 1 107 ? 17.013 7.201 -3.865 1.00 96.06 107 SER A CA 1
ATOM 863 C C . SER A 1 107 ? 17.888 7.944 -4.879 1.00 96.06 107 SER A C 1
ATOM 865 O O . SER A 1 107 ? 17.419 8.962 -5.375 1.00 96.06 107 SER A O 1
ATOM 867 N N . PRO A 1 108 ? 19.090 7.470 -5.276 1.00 95.88 108 PRO A N 1
ATOM 868 C CA . PRO A 1 108 ? 19.866 8.145 -6.320 1.00 95.88 108 PRO A CA 1
ATOM 869 C C . PRO A 1 108 ? 19.105 8.264 -7.646 1.00 95.88 108 PRO A C 1
ATOM 871 O O . PRO A 1 108 ? 19.074 9.337 -8.238 1.00 95.88 108 PRO A O 1
ATOM 874 N N . LEU A 1 109 ? 18.430 7.186 -8.065 1.00 95.31 109 LEU A N 1
ATOM 875 C CA . LEU A 1 10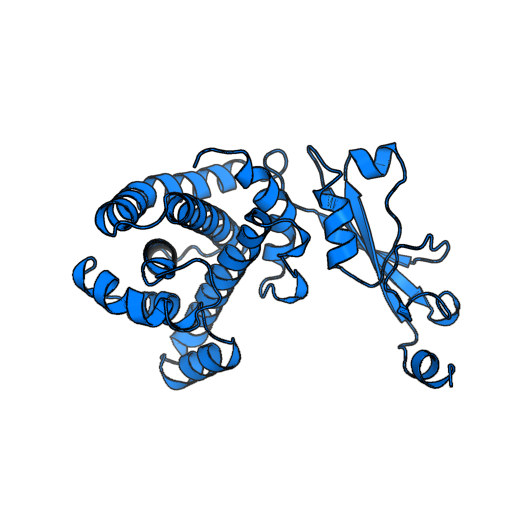9 ? 17.601 7.179 -9.272 1.00 95.31 109 LEU A CA 1
ATOM 876 C C . LEU A 1 109 ? 16.387 8.103 -9.119 1.00 95.31 109 LEU A C 1
ATOM 878 O O . LEU A 1 109 ? 16.067 8.843 -10.039 1.00 95.31 109 LEU A O 1
ATOM 882 N N . ILE A 1 110 ? 15.709 8.070 -7.967 1.00 95.06 110 ILE A N 1
ATOM 883 C CA . ILE A 1 110 ? 14.569 8.957 -7.698 1.00 95.06 110 ILE A CA 1
ATOM 884 C C . ILE A 1 110 ? 15.025 10.420 -7.760 1.00 95.06 110 ILE A C 1
ATOM 886 O O . ILE A 1 110 ? 14.423 11.214 -8.472 1.00 95.06 110 ILE A O 1
ATOM 890 N N . ASN A 1 111 ? 16.111 10.781 -7.082 1.00 92.50 111 ASN A N 1
ATOM 891 C CA . ASN A 1 111 ? 16.614 12.153 -7.083 1.00 92.50 111 ASN A CA 1
ATOM 892 C C . ASN A 1 111 ? 16.943 12.619 -8.508 1.00 92.50 111 ASN A C 1
ATOM 894 O O . ASN A 1 111 ? 16.430 13.648 -8.937 1.00 92.50 111 ASN A O 1
ATOM 898 N N . GLU A 1 112 ? 17.686 11.815 -9.274 1.00 92.19 112 GLU A N 1
ATOM 899 C CA . GLU A 1 112 ? 18.017 12.121 -10.670 1.00 92.19 112 GLU A CA 1
ATOM 900 C C . GLU A 1 112 ? 16.761 12.333 -11.532 1.00 92.19 112 GLU A C 1
ATOM 902 O O . GLU A 1 112 ? 16.669 13.309 -12.278 1.00 92.19 112 GLU A O 1
ATOM 907 N N . LEU A 1 113 ? 15.762 11.451 -11.415 1.00 90.81 113 LEU A N 1
ATOM 908 C CA . LEU A 1 113 ? 14.529 11.546 -12.198 1.00 90.81 113 LEU A CA 1
ATOM 909 C C . LEU A 1 113 ? 13.741 12.821 -11.891 1.00 90.81 113 LEU A C 1
ATOM 911 O O . LEU A 1 113 ? 13.213 13.442 -12.813 1.00 90.81 113 LEU A O 1
ATOM 915 N N . TYR A 1 114 ? 13.625 13.217 -10.628 1.00 86.81 114 TYR A N 1
ATOM 916 C CA . TYR A 1 114 ? 12.793 14.363 -10.256 1.00 86.81 114 TYR A CA 1
ATOM 917 C C . TYR A 1 114 ? 13.528 15.703 -10.413 1.00 86.81 114 TYR A C 1
ATOM 919 O O . TYR A 1 114 ? 12.893 16.683 -10.806 1.00 86.81 114 TYR A O 1
ATOM 927 N N . GLU A 1 115 ? 14.855 15.731 -10.243 1.00 84.81 115 GLU A N 1
ATOM 928 C CA . GLU A 1 115 ? 15.695 16.899 -10.548 1.00 84.81 115 GLU A CA 1
ATOM 929 C C . GLU A 1 115 ? 15.722 17.200 -12.056 1.00 84.81 115 GLU A C 1
ATOM 931 O O . GLU A 1 115 ? 15.483 18.335 -12.469 1.00 84.81 115 GLU A O 1
ATOM 936 N N . ASN A 1 116 ? 15.927 16.184 -12.903 1.00 73.12 116 ASN A N 1
ATOM 937 C CA . ASN A 1 116 ? 16.054 16.376 -14.354 1.00 73.12 116 ASN A CA 1
ATOM 938 C C . ASN A 1 116 ? 14.739 16.749 -15.053 1.00 73.12 116 ASN A C 1
ATOM 940 O O . ASN A 1 116 ? 14.759 17.277 -16.165 1.00 73.12 116 ASN A O 1
ATOM 944 N N . ASN A 1 117 ? 13.590 16.463 -14.438 1.00 64.75 117 ASN A N 1
ATOM 945 C CA . ASN A 1 117 ? 12.284 16.675 -15.061 1.00 64.75 117 ASN A CA 1
ATOM 946 C C . ASN A 1 117 ? 11.573 17.969 -14.613 1.00 64.75 117 ASN A C 1
ATOM 948 O O . ASN A 1 117 ? 10.406 18.141 -14.966 1.00 64.75 117 ASN A O 1
ATOM 952 N N . ASN A 1 118 ? 12.242 18.877 -13.878 1.00 56.16 118 ASN A N 1
ATOM 953 C CA . ASN A 1 118 ? 11.655 20.121 -13.336 1.00 56.16 118 ASN A CA 1
ATOM 954 C C . ASN A 1 118 ? 10.319 19.883 -12.605 1.00 56.16 118 ASN A C 1
ATOM 956 O O . ASN A 1 118 ? 9.359 20.641 -12.761 1.00 56.16 118 ASN A O 1
ATOM 960 N N . ARG A 1 119 ? 10.234 18.783 -11.854 1.00 61.84 119 ARG A N 1
ATOM 961 C CA . ARG A 1 119 ? 9.025 18.405 -11.117 1.00 61.84 119 ARG A CA 1
ATOM 962 C C . ARG A 1 119 ? 9.067 19.025 -9.728 1.00 61.84 119 ARG A C 1
ATOM 964 O O . ARG A 1 119 ? 10.146 19.271 -9.194 1.00 61.84 119 ARG A O 1
ATOM 971 N N . PHE A 1 120 ? 7.898 19.322 -9.169 1.00 57.19 120 PHE A N 1
ATOM 972 C CA . PHE A 1 120 ? 7.789 19.953 -7.858 1.00 57.19 120 PHE A CA 1
ATOM 973 C C . PHE A 1 120 ? 8.520 19.110 -6.801 1.00 57.19 120 PHE A C 1
ATOM 975 O O . PHE A 1 120 ? 8.431 17.882 -6.801 1.00 57.19 120 PHE A O 1
ATOM 982 N N . ASP A 1 121 ? 9.229 19.763 -5.875 1.00 52.91 121 ASP A N 1
ATOM 983 C CA . ASP A 1 121 ? 10.032 19.096 -4.836 1.00 52.91 121 ASP A CA 1
ATOM 984 C C . ASP A 1 121 ? 9.226 18.107 -3.968 1.00 52.91 121 ASP A C 1
ATOM 986 O O . ASP A 1 121 ? 9.799 17.209 -3.352 1.00 52.91 121 ASP A O 1
ATOM 990 N N . HIS A 1 122 ? 7.896 18.230 -3.934 1.00 57.22 122 HIS A N 1
ATOM 991 C CA . HIS A 1 122 ? 7.006 17.345 -3.183 1.00 57.22 122 HIS A CA 1
ATOM 992 C C . HIS A 1 122 ? 6.847 15.941 -3.798 1.00 57.22 122 HIS A C 1
ATOM 994 O O . HIS A 1 122 ? 6.505 15.001 -3.073 1.00 57.22 122 HIS A O 1
ATOM 1000 N N . ASP A 1 123 ? 7.163 15.761 -5.084 1.00 75.81 123 ASP A N 1
ATOM 1001 C CA . ASP A 1 123 ? 6.933 14.495 -5.790 1.00 75.81 123 ASP A CA 1
ATOM 1002 C C . ASP A 1 123 ? 8.011 13.434 -5.493 1.00 75.81 123 ASP A C 1
ATOM 1004 O O . ASP A 1 123 ? 7.733 12.228 -5.474 1.00 75.81 123 ASP A O 1
ATOM 1008 N N . LYS A 1 124 ? 9.250 13.862 -5.205 1.00 89.19 124 LYS A N 1
ATOM 1009 C CA . LYS A 1 124 ? 10.351 12.938 -4.874 1.00 89.19 124 LYS A CA 1
ATOM 1010 C C . LYS A 1 124 ? 10.181 12.336 -3.480 1.00 89.19 124 LYS A C 1
ATOM 1012 O O . LYS A 1 124 ? 10.328 11.128 -3.307 1.00 89.19 124 LYS A O 1
ATOM 1017 N N . GLU A 1 125 ? 9.785 13.153 -2.505 1.00 92.06 125 GLU A N 1
ATOM 1018 C CA . GLU A 1 125 ? 9.545 12.704 -1.130 1.00 92.06 125 GLU A CA 1
ATOM 1019 C C . GLU A 1 125 ? 8.317 11.792 -1.048 1.00 92.06 125 GLU A C 1
ATOM 1021 O O . GLU A 1 125 ? 8.329 10.793 -0.330 1.00 92.06 125 GLU A O 1
ATOM 1026 N N . HIS A 1 126 ? 7.281 12.076 -1.847 1.00 94.00 126 HIS A N 1
ATOM 1027 C CA . HIS A 1 126 ? 6.181 11.139 -2.073 1.00 94.00 126 HIS A CA 1
ATOM 1028 C C . HIS A 1 126 ? 6.696 9.786 -2.579 1.00 94.00 126 HIS A C 1
ATOM 1030 O O . HIS A 1 126 ? 6.460 8.757 -1.947 1.00 94.00 126 HIS A O 1
ATOM 1036 N N . THR A 1 127 ? 7.481 9.787 -3.655 1.00 95.88 127 THR A N 1
ATOM 1037 C CA . THR A 1 127 ? 8.011 8.556 -4.256 1.00 95.88 127 THR A CA 1
ATOM 1038 C C . THR A 1 127 ? 8.866 7.744 -3.278 1.00 95.88 127 THR A C 1
ATOM 1040 O O . THR A 1 127 ? 8.748 6.518 -3.219 1.00 95.88 127 THR A O 1
ATOM 1043 N N . LYS A 1 128 ? 9.687 8.407 -2.456 1.00 97.19 128 LYS A N 1
ATOM 1044 C CA . LYS A 1 128 ? 10.477 7.768 -1.393 1.00 97.19 128 LYS A CA 1
ATOM 1045 C C . LYS A 1 128 ? 9.602 7.145 -0.303 1.00 97.19 128 LYS A C 1
ATOM 1047 O O . LYS A 1 128 ? 9.848 6.002 0.084 1.00 97.19 128 LYS A O 1
ATOM 1052 N N . ARG A 1 129 ? 8.551 7.835 0.158 1.00 97.88 129 ARG A N 1
ATOM 1053 C CA . ARG A 1 129 ? 7.594 7.270 1.131 1.00 97.88 129 ARG A CA 1
ATOM 1054 C C . ARG A 1 129 ? 6.843 6.072 0.555 1.00 97.88 129 ARG A C 1
ATOM 1056 O O . ARG A 1 129 ? 6.748 5.047 1.230 1.00 97.88 129 ARG A O 1
ATOM 1063 N N . VAL A 1 130 ? 6.401 6.141 -0.704 1.00 98.31 130 VAL A N 1
ATOM 1064 C CA . VAL A 1 130 ? 5.780 5.005 -1.411 1.00 98.31 130 VAL A CA 1
ATOM 1065 C C . VAL A 1 130 ? 6.748 3.825 -1.501 1.00 98.31 130 VAL A C 1
ATOM 1067 O O . VAL A 1 130 ? 6.368 2.694 -1.200 1.00 98.31 130 VAL A O 1
ATOM 1070 N N . LEU A 1 131 ? 8.017 4.069 -1.839 1.00 98.62 131 LEU A N 1
ATOM 1071 C CA . LEU A 1 131 ? 9.054 3.035 -1.875 1.00 98.62 131 LEU A CA 1
ATOM 1072 C C . LEU A 1 131 ? 9.257 2.382 -0.501 1.00 98.62 131 LEU A C 1
ATOM 1074 O O . LEU A 1 131 ? 9.344 1.153 -0.404 1.00 98.62 131 LEU A O 1
ATOM 1078 N N . PHE A 1 132 ? 9.312 3.186 0.559 1.00 98.56 132 PHE A N 1
ATOM 1079 C CA . PHE A 1 132 ? 9.493 2.706 1.925 1.00 98.56 132 PHE A CA 1
ATOM 1080 C C . PHE A 1 132 ? 8.304 1.843 2.375 1.00 98.56 132 PHE A C 1
ATOM 1082 O O . PHE A 1 132 ? 8.487 0.704 2.812 1.00 98.56 132 PHE A O 1
ATOM 1089 N N . LEU A 1 133 ? 7.073 2.326 2.177 1.00 98.75 133 LEU A N 1
ATOM 1090 C CA . LEU A 1 133 ? 5.839 1.601 2.498 1.00 98.75 133 LEU A CA 1
ATOM 1091 C C . LEU A 1 133 ? 5.707 0.302 1.689 1.00 98.75 133 LEU A C 1
ATOM 1093 O O . LEU A 1 133 ? 5.421 -0.754 2.257 1.00 98.75 133 LEU A O 1
ATOM 1097 N N . ALA A 1 134 ? 5.991 0.342 0.384 1.00 98.81 134 ALA A N 1
ATOM 1098 C CA . ALA A 1 134 ? 5.991 -0.842 -0.474 1.00 98.81 134 ALA A CA 1
ATOM 1099 C C . ALA A 1 134 ? 7.041 -1.873 -0.040 1.00 98.81 134 ALA A C 1
ATOM 1101 O O . ALA A 1 134 ? 6.794 -3.078 -0.122 1.00 98.81 134 ALA A O 1
ATOM 1102 N N . SER A 1 135 ? 8.200 -1.425 0.452 1.00 98.56 135 SER A N 1
ATOM 1103 C CA . SER A 1 135 ? 9.242 -2.316 0.970 1.00 98.56 135 SER A CA 1
ATOM 1104 C C . SER A 1 135 ? 8.773 -3.065 2.214 1.00 98.56 135 SER A C 1
ATOM 1106 O O . SER A 1 135 ? 8.973 -4.277 2.317 1.00 98.56 135 SER A O 1
ATOM 1108 N N . ILE A 1 136 ? 8.079 -2.378 3.124 1.00 98.44 136 ILE A N 1
ATOM 1109 C CA . ILE A 1 136 ? 7.488 -3.012 4.305 1.00 98.44 136 ILE A CA 1
ATOM 1110 C C . ILE A 1 136 ? 6.385 -3.992 3.895 1.00 98.44 136 ILE A C 1
ATOM 1112 O O . ILE A 1 136 ? 6.382 -5.127 4.373 1.00 98.44 136 ILE A O 1
ATOM 1116 N N . LEU A 1 137 ? 5.500 -3.612 2.967 1.00 98.44 137 LEU A N 1
ATOM 1117 C CA . LEU A 1 137 ? 4.475 -4.515 2.430 1.00 98.44 137 LEU A CA 1
ATOM 1118 C C . LEU A 1 137 ? 5.081 -5.773 1.806 1.00 98.44 137 LEU A C 1
ATOM 1120 O O . LEU A 1 137 ? 4.617 -6.874 2.087 1.00 98.44 137 LEU A O 1
ATOM 1124 N N . CYS A 1 138 ? 6.149 -5.639 1.018 1.00 98.31 138 CYS A N 1
ATOM 1125 C CA . CYS A 1 138 ? 6.853 -6.786 0.446 1.00 98.31 138 CYS A CA 1
ATOM 1126 C C . CYS A 1 138 ? 7.380 -7.734 1.526 1.00 98.31 138 CYS A C 1
ATOM 1128 O O . CYS A 1 138 ? 7.289 -8.950 1.361 1.00 98.31 138 CYS A O 1
ATOM 1130 N N . HIS A 1 139 ? 7.908 -7.194 2.629 1.00 96.62 139 HIS A N 1
ATOM 1131 C CA . HIS A 1 139 ? 8.357 -8.007 3.755 1.00 96.62 139 HIS A CA 1
ATOM 1132 C C . HIS A 1 139 ? 7.178 -8.727 4.433 1.00 96.62 139 HIS A C 1
ATOM 1134 O O . HIS A 1 139 ? 7.251 -9.933 4.650 1.00 96.62 139 HIS A O 1
ATOM 1140 N N . GLN A 1 140 ? 6.076 -8.025 4.722 1.00 96.12 140 GLN A N 1
ATOM 1141 C CA . GLN A 1 140 ? 4.877 -8.612 5.349 1.00 96.12 140 GLN A CA 1
ATOM 1142 C C . GLN A 1 140 ? 4.226 -9.697 4.476 1.00 96.12 140 GLN A C 1
ATOM 1144 O O . GLN A 1 140 ? 3.771 -10.725 4.975 1.00 96.12 140 GLN A O 1
ATOM 1149 N N . LEU A 1 141 ? 4.248 -9.505 3.156 1.00 97.12 141 LEU A N 1
ATOM 1150 C CA . LEU A 1 141 ? 3.721 -10.441 2.162 1.00 97.12 141 LEU A CA 1
ATOM 1151 C C . LEU A 1 141 ? 4.741 -11.519 1.749 1.00 97.12 141 LEU A C 1
ATOM 1153 O O . LEU A 1 141 ? 4.470 -12.308 0.846 1.00 97.12 141 LEU A O 1
ATOM 1157 N N . ASN A 1 142 ? 5.901 -11.586 2.415 1.00 96.31 142 ASN A N 1
ATOM 1158 C CA . ASN A 1 142 ? 6.963 -12.573 2.192 1.00 96.31 142 ASN A CA 1
ATOM 1159 C C . ASN A 1 142 ? 7.485 -12.634 0.741 1.00 96.31 142 ASN A C 1
ATOM 1161 O O . ASN A 1 142 ? 7.814 -13.703 0.217 1.00 96.31 142 ASN A O 1
ATOM 1165 N N . ILE A 1 143 ? 7.603 -11.484 0.074 1.00 96.88 143 ILE A N 1
ATOM 1166 C CA . ILE A 1 143 ? 8.138 -11.401 -1.289 1.00 96.88 143 ILE A CA 1
ATOM 1167 C C . ILE A 1 143 ? 9.667 -11.470 -1.251 1.00 96.88 143 ILE A C 1
ATOM 1169 O O . ILE A 1 143 ? 10.360 -10.467 -1.101 1.00 96.88 143 ILE A O 1
ATOM 1173 N N . GLY A 1 144 ? 10.203 -12.679 -1.429 1.00 91.69 144 GLY A N 1
ATOM 1174 C CA . GLY A 1 144 ? 11.649 -12.925 -1.513 1.00 91.69 144 GLY A CA 1
ATOM 1175 C C . GLY A 1 144 ? 12.229 -12.903 -2.934 1.00 91.69 144 GLY A C 1
ATOM 1176 O O . GLY A 1 144 ? 13.449 -12.949 -3.110 1.00 91.69 144 GLY A O 1
ATOM 1177 N N . ASN A 1 145 ? 11.386 -12.860 -3.971 1.00 97.19 145 ASN A N 1
ATOM 1178 C CA . ASN A 1 145 ? 11.851 -12.914 -5.356 1.00 97.19 145 ASN A CA 1
ATOM 1179 C C . ASN A 1 145 ? 12.521 -11.590 -5.761 1.00 97.19 145 ASN A C 1
ATOM 1181 O O . ASN A 1 145 ? 11.853 -10.581 -5.976 1.00 97.19 145 ASN A O 1
ATOM 1185 N N . LYS A 1 146 ? 13.850 -11.614 -5.926 1.00 97.06 146 LYS A N 1
ATOM 1186 C CA . LYS A 1 146 ? 14.654 -10.427 -6.267 1.00 97.06 146 LYS A CA 1
ATOM 1187 C C . LYS A 1 146 ? 14.178 -9.711 -7.532 1.00 97.06 146 LYS A C 1
ATOM 1189 O O . LYS A 1 146 ? 14.143 -8.490 -7.544 1.00 97.06 146 LYS A O 1
ATOM 1194 N N . LYS A 1 147 ? 13.772 -10.451 -8.570 1.00 97.50 147 LYS A N 1
ATOM 1195 C CA . LYS A 1 147 ? 13.308 -9.854 -9.829 1.00 97.50 147 LYS A CA 1
ATOM 1196 C C . LYS A 1 147 ? 11.974 -9.131 -9.657 1.00 97.50 147 LYS A C 1
ATOM 1198 O O . LY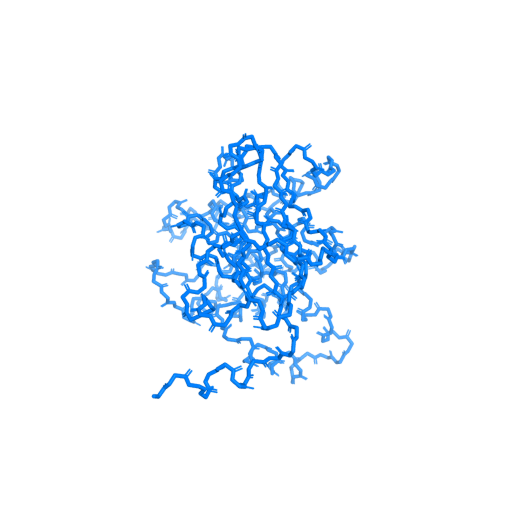S A 1 147 ? 11.797 -8.070 -10.239 1.00 97.50 147 LYS A O 1
ATOM 1203 N N . MET A 1 148 ? 11.063 -9.687 -8.859 1.00 98.38 148 MET A N 1
ATOM 1204 C CA . MET A 1 148 ? 9.790 -9.036 -8.532 1.00 98.38 148 MET A CA 1
ATOM 1205 C C . MET A 1 148 ? 10.001 -7.758 -7.715 1.00 98.38 148 MET A C 1
ATOM 1207 O O . MET A 1 148 ? 9.380 -6.742 -8.012 1.00 98.38 148 MET A O 1
ATOM 1211 N N . LEU A 1 149 ? 10.901 -7.801 -6.726 1.00 98.50 149 LEU A N 1
ATOM 1212 C CA . LEU A 1 149 ? 11.282 -6.623 -5.944 1.00 98.50 149 LEU A CA 1
ATOM 1213 C C . LEU A 1 149 ? 11.897 -5.541 -6.836 1.00 98.50 149 LEU A C 1
ATOM 1215 O O . LEU A 1 149 ? 11.489 -4.388 -6.761 1.00 98.50 149 LEU A O 1
ATOM 1219 N N . ASP A 1 150 ? 12.834 -5.917 -7.711 1.00 98.31 150 ASP A N 1
ATOM 1220 C CA . ASP A 1 150 ? 13.443 -4.972 -8.644 1.00 98.31 150 ASP A CA 1
ATOM 1221 C C . ASP A 1 150 ? 12.393 -4.377 -9.600 1.00 98.31 150 ASP A C 1
ATOM 1223 O O . ASP A 1 150 ? 12.376 -3.166 -9.793 1.00 98.31 150 ASP A O 1
ATOM 1227 N N . ASP A 1 151 ? 11.472 -5.192 -10.135 1.00 98.69 151 ASP A N 1
ATOM 1228 C CA . ASP A 1 151 ? 10.394 -4.713 -11.012 1.00 98.69 151 ASP A CA 1
ATOM 1229 C C . ASP A 1 151 ? 9.490 -3.680 -10.333 1.00 98.69 151 ASP A C 1
ATOM 1231 O O . ASP A 1 151 ? 9.143 -2.674 -10.958 1.00 98.69 151 ASP A O 1
ATOM 1235 N N . LEU A 1 152 ? 9.110 -3.941 -9.079 1.00 98.88 152 LEU A N 1
ATOM 1236 C CA . LEU A 1 152 ? 8.238 -3.085 -8.281 1.00 98.88 152 LEU A CA 1
ATOM 1237 C C . LEU A 1 152 ? 8.925 -1.782 -7.882 1.00 98.88 152 LEU A C 1
ATOM 1239 O O . LEU A 1 152 ? 8.364 -0.712 -8.087 1.00 98.88 152 LEU A O 1
ATOM 1243 N N . PHE A 1 153 ? 10.130 -1.855 -7.319 1.00 98.75 153 PHE A N 1
ATOM 1244 C CA . PHE A 1 153 ? 10.826 -0.665 -6.833 1.00 98.75 153 PHE A CA 1
ATOM 1245 C C . PHE A 1 153 ? 11.280 0.229 -7.980 1.00 98.75 153 PHE A C 1
ATOM 1247 O O . PHE A 1 153 ? 11.153 1.445 -7.878 1.00 98.75 153 PHE A O 1
ATOM 1254 N N . THR A 1 154 ? 11.685 -0.353 -9.116 1.00 98.69 154 THR A N 1
ATOM 1255 C CA . THR A 1 154 ? 11.860 0.434 -10.338 1.00 98.69 154 THR A CA 1
ATOM 1256 C C . THR A 1 154 ? 10.533 1.050 -10.776 1.00 98.69 154 THR A C 1
ATOM 1258 O O . THR A 1 154 ? 10.519 2.227 -11.097 1.00 98.69 154 THR A O 1
ATOM 1261 N N . ALA A 1 155 ? 9.404 0.332 -10.756 1.00 98.75 155 ALA A N 1
ATOM 1262 C CA . ALA A 1 155 ? 8.121 0.938 -11.128 1.00 98.75 155 ALA A CA 1
ATOM 1263 C C . ALA A 1 155 ? 7.758 2.136 -10.239 1.00 98.75 155 ALA A C 1
ATOM 1265 O O . ALA A 1 155 ? 7.360 3.173 -10.761 1.00 98.75 155 ALA A O 1
ATOM 1266 N N . ILE A 1 156 ? 7.960 2.020 -8.925 1.00 98.62 156 ILE A N 1
ATOM 1267 C CA . ILE A 1 156 ? 7.723 3.105 -7.968 1.00 98.62 156 ILE A CA 1
ATOM 1268 C C . ILE A 1 156 ? 8.589 4.322 -8.296 1.00 98.62 156 ILE A C 1
ATOM 1270 O O . ILE A 1 156 ? 8.053 5.421 -8.358 1.00 98.62 156 ILE A O 1
ATOM 1274 N N . SER A 1 157 ? 9.879 4.152 -8.604 1.00 97.69 157 SER A N 1
ATOM 1275 C CA . SER A 1 157 ? 10.752 5.283 -8.959 1.00 97.69 157 SER A CA 1
ATOM 1276 C C . SER A 1 157 ? 10.259 6.099 -10.162 1.00 97.69 157 SER A C 1
ATOM 1278 O O . SER A 1 157 ? 10.606 7.269 -10.273 1.00 97.69 157 SER A O 1
ATOM 1280 N N . PHE A 1 158 ? 9.462 5.500 -11.056 1.00 96.56 158 PHE A N 1
ATOM 1281 C CA . PHE A 1 158 ? 8.977 6.148 -12.276 1.00 96.56 158 PHE A CA 1
ATOM 1282 C C . PHE A 1 158 ? 7.478 6.481 -12.272 1.00 96.56 158 PHE A C 1
ATOM 1284 O O . PHE A 1 158 ? 7.055 7.224 -13.157 1.00 96.56 158 PHE A O 1
ATOM 1291 N N . HIS A 1 159 ? 6.662 5.940 -11.358 1.00 95.62 159 HIS A N 1
ATOM 1292 C CA . HIS A 1 159 ? 5.195 5.932 -11.506 1.00 95.62 159 HIS A CA 1
ATOM 1293 C C . HIS A 1 159 ? 4.592 7.332 -11.726 1.00 95.62 159 HIS A C 1
ATOM 1295 O O . HIS A 1 159 ? 3.789 7.515 -12.642 1.00 95.62 159 HIS A O 1
ATOM 1301 N N . ASP A 1 160 ? 5.099 8.324 -10.993 1.00 93.44 160 ASP A N 1
ATOM 1302 C CA . ASP A 1 160 ? 4.646 9.716 -11.036 1.00 93.44 160 ASP A CA 1
ATOM 1303 C C . ASP A 1 160 ? 5.498 10.630 -11.933 1.00 93.44 160 ASP A C 1
ATOM 1305 O O . ASP A 1 160 ? 5.196 11.814 -12.112 1.00 93.44 160 ASP A O 1
ATOM 1309 N N . THR A 1 161 ? 6.507 10.083 -12.619 1.00 92.69 161 THR A N 1
ATOM 1310 C CA . THR A 1 161 ? 7.328 10.832 -13.592 1.00 92.69 161 THR A CA 1
ATOM 1311 C C . THR A 1 161 ? 6.560 11.235 -14.849 1.00 92.69 161 THR A C 1
ATOM 1313 O O . THR A 1 161 ? 7.128 11.835 -15.751 1.00 92.69 161 THR A O 1
ATOM 1316 N N . GLY A 1 162 ? 5.265 10.939 -14.945 1.00 91.44 162 GLY A N 1
ATOM 1317 C CA . GLY A 1 162 ? 4.395 11.444 -16.002 1.00 91.44 162 GLY A CA 1
ATOM 1318 C C . GLY A 1 162 ? 3.482 12.595 -15.583 1.00 91.44 162 GLY A C 1
ATOM 1319 O O . GLY A 1 162 ? 2.829 13.156 -16.463 1.00 91.44 162 GLY A O 1
ATOM 1320 N N . ARG A 1 163 ? 3.399 12.959 -14.292 1.00 88.50 163 ARG A N 1
ATOM 1321 C CA . ARG A 1 163 ? 2.547 14.057 -13.790 1.00 88.50 163 ARG A CA 1
ATOM 1322 C C . ARG A 1 163 ? 2.898 15.404 -14.417 1.00 88.50 163 ARG A C 1
ATOM 1324 O O . ARG A 1 163 ? 4.049 15.630 -14.785 1.00 88.50 163 ARG A O 1
ATOM 1331 N N . ILE A 1 164 ? 1.898 16.264 -14.563 1.00 84.88 164 ILE A N 1
ATOM 1332 C CA . ILE A 1 164 ? 2.054 17.641 -15.065 1.00 84.88 164 ILE A CA 1
ATOM 1333 C C . ILE A 1 164 ? 1.477 18.684 -14.094 1.00 84.88 164 ILE A C 1
ATOM 1335 O O . ILE A 1 164 ? 1.739 19.872 -14.255 1.00 84.88 164 ILE A O 1
ATOM 1339 N N . ASN A 1 165 ? 0.693 18.234 -13.112 1.00 80.56 165 ASN A N 1
ATOM 1340 C CA . ASN A 1 165 ? 0.106 18.992 -12.013 1.00 80.56 165 ASN A CA 1
ATOM 1341 C C . ASN A 1 165 ? -0.306 18.018 -10.881 1.00 80.56 165 ASN A C 1
ATOM 1343 O O . ASN A 1 165 ? -0.146 16.797 -11.013 1.00 80.56 165 ASN A O 1
ATOM 1347 N N . ASP A 1 166 ? -0.866 18.568 -9.803 1.00 75.12 166 ASP A N 1
ATOM 1348 C CA . ASP A 1 166 ? -1.313 17.826 -8.611 1.00 75.12 166 ASP A CA 1
ATOM 1349 C C . ASP A 1 166 ? -2.762 17.305 -8.707 1.00 75.12 166 ASP A C 1
ATOM 1351 O O . ASP A 1 166 ? -3.285 16.722 -7.754 1.00 75.12 166 ASP A O 1
ATOM 1355 N N . ASP A 1 167 ? -3.426 17.501 -9.849 1.00 78.56 167 ASP A N 1
ATOM 1356 C CA . ASP A 1 167 ? -4.820 17.106 -10.043 1.00 78.56 167 ASP A CA 1
ATOM 1357 C C . ASP A 1 167 ? -4.973 15.591 -10.290 1.00 78.56 167 ASP A C 1
ATOM 1359 O O . ASP A 1 167 ? -4.011 14.831 -10.472 1.00 78.56 167 ASP A O 1
ATOM 1363 N N . ILE A 1 168 ? -6.232 15.136 -10.298 1.00 78.94 168 ILE A N 1
ATOM 1364 C CA . ILE A 1 168 ? -6.585 13.782 -10.735 1.00 78.94 168 ILE A CA 1
ATOM 1365 C C . ILE A 1 168 ? -6.247 13.650 -12.221 1.00 78.94 168 ILE A C 1
ATOM 1367 O O . ILE A 1 168 ? -6.755 14.395 -13.058 1.00 78.94 168 ILE A O 1
ATOM 1371 N N . ASP A 1 169 ? -5.410 12.667 -12.539 1.00 85.31 169 ASP A N 1
ATOM 1372 C CA . ASP A 1 169 ? -4.933 12.426 -13.890 1.00 85.31 169 ASP A CA 1
ATOM 1373 C C . ASP A 1 169 ? -4.764 10.928 -14.129 1.00 85.31 169 ASP A C 1
ATOM 1375 O O . ASP A 1 169 ? -3.815 10.321 -13.654 1.00 85.31 169 ASP A O 1
ATOM 1379 N N . ASP A 1 170 ? -5.635 10.324 -14.923 1.00 91.25 170 ASP A N 1
ATOM 1380 C CA . ASP A 1 170 ? -5.570 8.885 -15.209 1.00 91.25 170 ASP A CA 1
ATOM 1381 C C . ASP A 1 170 ? -4.547 8.543 -16.312 1.00 91.25 170 ASP A C 1
ATOM 1383 O O . ASP A 1 170 ? -4.390 7.391 -16.717 1.00 91.25 170 ASP A O 1
ATOM 1387 N N . SER A 1 171 ? -3.831 9.538 -16.838 1.00 93.12 171 SER A N 1
ATOM 1388 C CA . SER A 1 171 ? -2.927 9.396 -17.982 1.00 93.12 171 SER A CA 1
ATOM 1389 C C . SER A 1 171 ? -1.448 9.612 -17.653 1.00 93.12 171 SER A C 1
ATOM 1391 O O . SER A 1 171 ? -0.596 9.321 -18.502 1.00 93.12 171 SER A O 1
ATOM 1393 N N . HIS A 1 172 ? -1.103 10.036 -16.430 1.00 93.56 172 HIS A N 1
ATOM 1394 C CA . HIS A 1 172 ? 0.298 10.239 -16.044 1.00 93.56 172 HIS A CA 1
ATOM 1395 C C . HIS A 1 172 ? 1.115 8.944 -16.104 1.00 93.56 172 HIS A C 1
ATOM 1397 O O . HIS A 1 172 ? 2.209 8.955 -16.666 1.00 93.56 172 HIS A O 1
ATOM 1403 N N . GLY A 1 173 ? 0.560 7.802 -15.688 1.00 95.38 173 GLY A N 1
ATOM 1404 C CA . GLY A 1 173 ? 1.233 6.510 -15.840 1.00 95.38 173 GLY A CA 1
ATOM 1405 C C . GLY A 1 173 ? 1.599 6.195 -17.298 1.00 95.38 173 GLY A C 1
ATOM 1406 O O . GLY A 1 173 ? 2.680 5.683 -17.580 1.00 95.38 173 GLY A O 1
ATOM 1407 N N . CYS A 1 174 ? 0.752 6.562 -18.269 1.00 96.69 174 CYS A N 1
ATOM 1408 C CA . CYS A 1 174 ? 1.067 6.396 -19.694 1.00 96.69 174 CYS A CA 1
ATOM 1409 C C . CYS A 1 174 ? 2.211 7.313 -20.153 1.00 96.69 174 CYS A C 1
ATOM 1411 O O . CYS A 1 174 ? 3.052 6.886 -20.947 1.00 96.69 174 CYS A O 1
ATOM 1413 N N . ARG A 1 175 ? 2.249 8.557 -19.662 1.00 95.06 175 ARG A N 1
ATOM 1414 C CA . ARG A 1 175 ? 3.293 9.539 -20.001 1.00 95.06 175 ARG A CA 1
ATOM 1415 C C . ARG A 1 175 ? 4.643 9.233 -19.353 1.00 95.06 175 ARG A C 1
ATOM 1417 O O . ARG A 1 175 ? 5.662 9.618 -19.913 1.00 95.06 175 ARG A O 1
ATOM 1424 N N . ALA A 1 176 ? 4.662 8.496 -18.245 1.00 94.81 176 ALA A N 1
ATOM 1425 C CA . ALA A 1 176 ? 5.889 8.015 -17.611 1.00 94.81 176 ALA A CA 1
ATOM 1426 C C . ALA A 1 176 ? 6.605 6.921 -18.432 1.00 94.81 176 ALA A C 1
ATOM 1428 O O . ALA A 1 176 ? 7.814 6.728 -18.297 1.00 94.81 176 ALA A O 1
ATOM 1429 N N . ILE A 1 177 ? 5.895 6.204 -19.317 1.00 97.75 177 ILE A N 1
ATOM 1430 C CA . ILE A 1 177 ? 6.476 5.075 -20.060 1.00 97.75 177 ILE A CA 1
ATOM 1431 C C . ILE A 1 177 ? 7.646 5.490 -20.962 1.00 97.75 177 ILE A C 1
ATOM 1433 O O . ILE A 1 177 ? 8.694 4.861 -20.842 1.00 97.75 177 ILE A O 1
ATOM 1437 N N . PRO A 1 178 ? 7.548 6.510 -21.838 1.00 96.00 178 PRO A N 1
ATOM 1438 C CA . PRO A 1 178 ? 8.696 6.962 -22.626 1.00 96.00 178 PRO A CA 1
ATOM 1439 C C . PRO A 1 178 ? 9.949 7.255 -21.788 1.00 96.00 178 PRO A C 1
ATOM 1441 O O . PRO A 1 178 ? 11.025 6.798 -22.165 1.00 96.00 178 PRO A O 1
ATOM 1444 N N . ILE A 1 179 ? 9.793 7.909 -20.629 1.00 94.44 179 ILE A N 1
ATOM 1445 C CA . ILE A 1 179 ? 10.893 8.236 -19.707 1.00 94.44 179 ILE A CA 1
ATOM 1446 C C . ILE A 1 179 ? 11.528 6.947 -19.176 1.00 94.44 179 ILE A C 1
ATOM 1448 O O . ILE A 1 179 ? 12.732 6.742 -19.309 1.00 94.44 179 ILE A O 1
ATOM 1452 N N . TYR A 1 180 ? 10.717 6.017 -18.665 1.00 96.69 180 TYR A N 1
ATOM 1453 C CA . TYR A 1 180 ? 11.204 4.712 -18.214 1.00 96.69 180 TYR A CA 1
ATOM 1454 C C . TYR A 1 180 ? 11.995 3.967 -19.301 1.00 96.69 180 TYR A C 1
ATOM 1456 O O . TYR A 1 180 ? 13.067 3.422 -19.033 1.00 96.69 180 TYR A O 1
ATOM 1464 N N . ARG A 1 181 ? 11.488 3.957 -20.541 1.00 97.00 181 ARG A N 1
ATOM 1465 C CA . ARG A 1 181 ? 12.128 3.241 -21.656 1.00 97.00 181 ARG A CA 1
ATOM 1466 C C . ARG A 1 181 ? 13.451 3.857 -22.104 1.00 97.00 181 ARG A C 1
ATOM 1468 O O . ARG A 1 181 ? 14.264 3.161 -22.718 1.00 97.00 181 ARG A O 1
ATOM 1475 N N . GLU A 1 182 ? 13.635 5.148 -21.863 1.00 94.81 182 GLU A N 1
ATOM 1476 C CA . GLU A 1 182 ? 14.879 5.850 -22.149 1.00 94.81 182 GLU A CA 1
ATOM 1477 C C . GLU A 1 182 ? 15.950 5.517 -21.106 1.00 94.81 182 GLU A C 1
ATOM 1479 O O . GLU A 1 182 ? 17.057 5.132 -21.488 1.00 94.81 182 GLU A O 1
ATOM 1484 N N . TYR A 1 183 ? 15.582 5.571 -19.820 1.00 94.44 183 TYR A N 1
ATOM 1485 C CA . TYR A 1 183 ? 16.488 5.377 -18.685 1.00 94.44 183 TYR A CA 1
ATOM 1486 C C . TYR A 1 183 ? 16.887 3.915 -18.447 1.00 94.44 183 TYR A C 1
ATOM 1488 O O . TYR A 1 183 ? 18.044 3.631 -18.140 1.00 94.44 183 TYR A O 1
ATOM 1496 N N . ILE A 1 184 ? 15.953 2.966 -18.564 1.00 95.25 184 ILE A N 1
ATOM 1497 C CA . ILE A 1 184 ? 16.180 1.574 -18.152 1.00 95.25 184 ILE A CA 1
ATOM 1498 C C . ILE A 1 184 ? 16.142 0.643 -19.358 1.00 95.25 184 ILE A C 1
ATOM 1500 O O . ILE A 1 184 ? 15.099 0.469 -19.984 1.00 95.25 184 ILE A O 1
ATOM 1504 N N . LYS A 1 185 ? 17.275 -0.017 -19.640 1.00 93.81 185 LYS A N 1
ATOM 1505 C CA . LYS A 1 185 ? 17.415 -1.030 -20.699 1.00 93.81 185 LYS A CA 1
ATOM 1506 C C . LYS A 1 185 ? 18.177 -2.263 -20.181 1.00 93.81 185 LYS A C 1
ATOM 1508 O O . LYS A 1 185 ? 19.210 -2.094 -19.539 1.00 93.81 185 LYS A O 1
ATOM 1513 N N . PRO A 1 186 ? 17.741 -3.499 -20.497 1.00 93.31 186 PRO A N 1
ATOM 1514 C CA . PRO A 1 186 ? 16.496 -3.839 -21.183 1.00 93.31 186 PRO A CA 1
ATOM 1515 C C . PRO A 1 186 ? 15.262 -3.605 -20.299 1.00 93.31 186 PRO A C 1
ATOM 1517 O O . PRO A 1 186 ? 15.309 -3.736 -19.078 1.00 93.31 186 PRO A O 1
ATOM 1520 N N . ASN A 1 187 ? 14.139 -3.303 -20.940 1.00 93.38 187 ASN A N 1
ATOM 1521 C CA . ASN A 1 187 ? 12.906 -2.910 -20.267 1.00 93.38 187 ASN A CA 1
ATOM 1522 C C . ASN A 1 187 ? 12.127 -4.134 -19.762 1.00 93.38 187 ASN A C 1
ATOM 1524 O O . ASN A 1 187 ? 12.058 -5.173 -20.426 1.00 93.38 187 ASN A O 1
ATOM 1528 N N . SER A 1 188 ? 11.464 -3.992 -18.615 1.00 97.44 188 SER A N 1
ATOM 1529 C CA . SER A 1 188 ? 10.611 -5.017 -18.018 1.00 97.44 188 SER A CA 1
ATOM 1530 C C . SER A 1 188 ? 9.139 -4.751 -18.316 1.00 97.44 188 SER A C 1
ATOM 1532 O O . SER A 1 188 ? 8.593 -3.712 -17.956 1.00 97.44 188 SER A O 1
ATOM 1534 N N . LYS A 1 189 ? 8.453 -5.735 -18.912 1.00 97.56 189 LYS A N 1
ATOM 1535 C CA . LYS A 1 189 ? 7.002 -5.656 -19.167 1.00 97.56 189 LYS A CA 1
ATOM 1536 C C . LYS A 1 189 ? 6.175 -5.518 -17.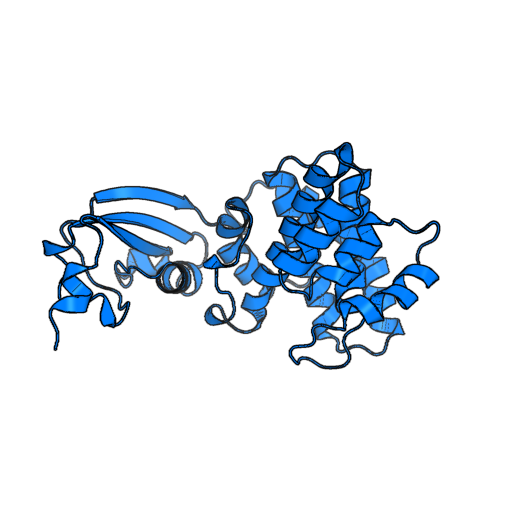885 1.00 97.56 189 LYS A C 1
ATOM 1538 O O . LYS A 1 189 ? 5.092 -4.947 -17.936 1.00 97.56 189 LYS A O 1
ATOM 1543 N N . ILE A 1 190 ? 6.663 -6.061 -16.766 1.00 98.50 190 ILE A N 1
ATOM 1544 C CA . ILE A 1 190 ? 5.992 -5.947 -15.464 1.00 98.50 190 ILE A CA 1
ATOM 1545 C C . ILE A 1 190 ? 6.130 -4.513 -14.955 1.00 98.50 190 ILE A C 1
ATOM 1547 O O . ILE A 1 190 ? 5.121 -3.894 -14.642 1.00 98.50 190 ILE A O 1
ATOM 1551 N N . THR A 1 191 ? 7.340 -3.952 -14.965 1.00 98.75 191 THR A N 1
ATOM 1552 C CA . THR A 1 191 ? 7.577 -2.555 -14.575 1.00 98.75 191 THR A CA 1
ATOM 1553 C C . THR A 1 191 ? 6.771 -1.578 -15.428 1.00 98.75 191 THR A C 1
ATOM 1555 O O . THR A 1 191 ? 6.081 -0.731 -14.872 1.00 98.75 191 THR A O 1
ATOM 1558 N N . GLU A 1 192 ? 6.767 -1.734 -16.759 1.00 98.50 192 GLU A N 1
ATOM 1559 C CA . GLU A 1 192 ? 5.936 -0.896 -17.641 1.00 98.50 192 GLU A CA 1
ATOM 1560 C C . GLU A 1 192 ? 4.448 -0.997 -17.301 1.00 98.50 192 GLU A C 1
ATOM 1562 O O . GLU A 1 192 ? 3.736 0.004 -17.321 1.00 98.50 192 GLU A O 1
ATOM 1567 N N . PHE A 1 193 ? 3.961 -2.200 -16.991 1.00 98.75 193 PHE A N 1
ATOM 1568 C CA . PHE A 1 193 ? 2.573 -2.390 -16.592 1.00 98.75 193 PHE A CA 1
ATOM 1569 C C . PHE A 1 193 ? 2.262 -1.668 -15.275 1.00 98.75 193 PHE A C 1
ATOM 1571 O O . PHE A 1 193 ? 1.285 -0.925 -15.219 1.00 98.75 193 PHE A O 1
ATOM 1578 N N . LEU A 1 194 ? 3.094 -1.838 -14.246 1.00 98.81 194 LEU A N 1
ATOM 1579 C CA . LEU A 1 194 ? 2.888 -1.204 -12.942 1.00 98.81 194 LEU A CA 1
ATOM 1580 C C . LEU A 1 194 ? 2.883 0.326 -13.067 1.00 98.81 194 LEU A C 1
ATOM 1582 O O . LEU A 1 194 ? 1.936 0.961 -12.616 1.00 98.81 194 LEU A O 1
ATOM 1586 N N . ILE A 1 195 ? 3.865 0.904 -13.770 1.00 98.50 195 ILE A N 1
ATOM 1587 C CA . ILE A 1 195 ? 3.925 2.350 -14.040 1.00 98.50 195 ILE A CA 1
ATOM 1588 C C . ILE A 1 195 ? 2.660 2.811 -14.765 1.00 98.50 195 ILE A C 1
ATOM 1590 O O . ILE A 1 195 ? 2.026 3.777 -14.359 1.00 98.50 195 ILE A O 1
ATOM 1594 N N . LYS A 1 196 ? 2.253 2.116 -15.830 1.00 98.25 196 LYS A N 1
ATOM 1595 C CA . LYS A 1 196 ? 1.142 2.571 -16.668 1.00 98.25 196 LYS A CA 1
ATOM 1596 C C . LYS A 1 196 ? -0.222 2.474 -15.986 1.00 98.25 196 LYS A C 1
ATOM 1598 O O . LYS A 1 196 ? -1.064 3.332 -16.223 1.00 98.25 196 LYS A O 1
ATOM 1603 N N . TYR A 1 197 ? -0.465 1.409 -15.226 1.00 98.44 197 TYR A N 1
ATOM 1604 C CA . TYR A 1 197 ? -1.807 1.052 -14.758 1.00 98.44 197 TYR A CA 1
ATOM 1605 C C . TYR A 1 197 ? -2.073 1.407 -13.290 1.00 98.44 197 TYR A C 1
ATOM 1607 O O . TYR A 1 197 ? -3.217 1.271 -12.855 1.00 98.44 197 TYR A O 1
ATOM 1615 N N . HIS A 1 198 ? -1.076 1.857 -12.514 1.00 96.94 198 HIS A N 1
ATOM 1616 C CA . HIS A 1 198 ? -1.306 2.234 -11.111 1.00 96.94 198 HIS A CA 1
ATOM 1617 C C . HIS A 1 198 ? -2.323 3.387 -10.974 1.00 96.94 198 HIS A C 1
ATOM 1619 O O . HIS A 1 198 ? -3.149 3.371 -10.067 1.00 96.94 198 HIS A O 1
ATOM 1625 N N . CYS A 1 199 ? -2.335 4.328 -11.920 1.00 94.62 199 CYS A N 1
ATOM 1626 C CA . CYS A 1 199 ? -3.249 5.468 -11.928 1.00 94.62 199 CYS A CA 1
ATOM 1627 C C . CYS A 1 199 ? -4.646 5.159 -12.484 1.00 94.62 199 CYS A C 1
ATOM 1629 O O . CYS A 1 199 ? -5.466 6.060 -12.590 1.00 94.62 199 CYS A O 1
ATOM 1631 N N . LEU A 1 200 ? -4.921 3.911 -12.877 1.00 96.00 200 LEU A N 1
ATOM 1632 C CA . LEU A 1 200 ? -6.193 3.504 -13.478 1.00 96.00 200 LEU A CA 1
ATOM 1633 C C . LEU A 1 200 ? -7.072 2.727 -12.492 1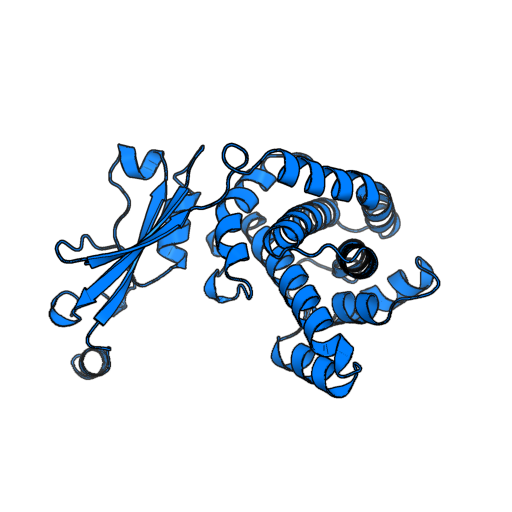.00 96.00 200 LEU A C 1
ATOM 1635 O O . LEU A 1 200 ? -6.592 2.183 -11.488 1.00 96.00 200 LEU A O 1
ATOM 1639 N N . ASP A 1 201 ? -8.363 2.640 -12.826 1.00 95.81 201 ASP A N 1
ATOM 1640 C CA . ASP A 1 201 ? -9.325 1.773 -12.143 1.00 95.81 201 ASP A CA 1
ATOM 1641 C C . ASP A 1 201 ? -8.864 0.307 -12.149 1.00 95.81 201 ASP A C 1
ATOM 1643 O O . ASP A 1 201 ? -8.309 -0.201 -13.133 1.00 95.81 201 ASP A O 1
ATOM 1647 N N . ASP A 1 202 ? -9.123 -0.382 -11.040 1.00 97.00 202 ASP A N 1
ATOM 1648 C CA . ASP A 1 202 ? -8.665 -1.750 -10.822 1.00 97.00 202 ASP A CA 1
ATOM 1649 C C . ASP A 1 202 ? -9.210 -2.708 -11.883 1.00 97.00 202 ASP A C 1
ATOM 1651 O O . ASP A 1 202 ? -8.479 -3.594 -12.320 1.00 97.00 202 ASP A O 1
ATOM 1655 N N . ASN A 1 203 ? -10.447 -2.523 -12.356 1.00 97.62 203 ASN A N 1
ATOM 1656 C CA . ASN A 1 203 ? -11.032 -3.418 -13.355 1.00 97.62 203 ASN A CA 1
ATOM 1657 C C . ASN A 1 203 ? -10.223 -3.386 -14.657 1.00 97.62 203 ASN A C 1
ATOM 1659 O O . ASN A 1 203 ? -9.902 -4.435 -15.214 1.00 97.62 203 ASN A O 1
ATOM 1663 N N . ILE A 1 204 ? -9.788 -2.195 -15.086 1.00 97.81 204 ILE A N 1
ATOM 1664 C CA . ILE A 1 204 ? -8.972 -2.016 -16.295 1.00 97.81 204 ILE A CA 1
ATOM 1665 C C . ILE A 1 204 ? -7.625 -2.736 -16.148 1.00 97.81 204 ILE A C 1
ATOM 1667 O O . ILE A 1 204 ? -7.173 -3.432 -17.064 1.00 97.81 204 ILE A O 1
ATOM 1671 N N . ALA A 1 205 ? -6.968 -2.573 -14.998 1.00 97.44 205 ALA A N 1
ATOM 1672 C CA . ALA A 1 205 ? -5.678 -3.195 -14.728 1.00 97.44 205 ALA A CA 1
ATOM 1673 C C . ALA A 1 205 ? -5.791 -4.724 -14.625 1.00 97.44 205 ALA A C 1
ATOM 1675 O O . ALA A 1 205 ? -5.007 -5.444 -15.245 1.00 97.44 205 ALA A O 1
ATOM 1676 N N . ILE A 1 206 ? -6.785 -5.231 -13.894 1.00 98.00 206 ILE A N 1
ATOM 1677 C CA . ILE A 1 206 ? -7.019 -6.666 -13.703 1.00 98.00 206 ILE A CA 1
ATOM 1678 C C . ILE A 1 206 ? -7.373 -7.349 -15.027 1.00 98.00 206 ILE A C 1
ATOM 1680 O O . ILE A 1 206 ? -6.815 -8.413 -15.324 1.00 98.00 206 ILE A O 1
ATOM 1684 N N . ASP A 1 207 ? -8.215 -6.728 -15.854 1.00 98.25 207 ASP A N 1
ATOM 1685 C CA . ASP A 1 207 ? -8.533 -7.228 -17.191 1.00 98.25 207 ASP A CA 1
ATOM 1686 C C . ASP A 1 207 ? -7.287 -7.288 -18.071 1.00 98.25 207 ASP A C 1
ATOM 1688 O O . ASP A 1 207 ? -7.046 -8.295 -18.745 1.00 98.25 207 ASP A O 1
ATOM 1692 N N . TYR A 1 208 ? -6.440 -6.256 -18.039 1.00 98.19 208 TYR A N 1
ATOM 1693 C CA . TYR A 1 208 ? -5.176 -6.285 -18.768 1.00 98.19 208 TYR A CA 1
ATOM 1694 C C . TYR A 1 208 ? -4.272 -7.425 -18.286 1.00 98.19 208 TYR A C 1
ATOM 1696 O O . TYR A 1 208 ? -3.720 -8.152 -19.116 1.00 98.19 208 TYR A O 1
ATOM 1704 N N . ILE A 1 209 ? -4.146 -7.622 -16.967 1.00 98.25 209 ILE A N 1
ATOM 1705 C CA . ILE A 1 209 ? -3.302 -8.684 -16.409 1.00 98.25 209 ILE A CA 1
ATOM 1706 C C . ILE A 1 209 ? -3.751 -10.053 -16.919 1.00 98.25 209 ILE A C 1
ATOM 1708 O O . ILE A 1 209 ? -2.933 -10.804 -17.453 1.00 98.25 209 ILE A O 1
ATOM 1712 N N . ASN A 1 210 ? -5.047 -10.349 -16.800 1.00 97.62 210 ASN A N 1
ATOM 1713 C CA . ASN A 1 210 ? -5.616 -11.643 -17.177 1.00 97.62 210 ASN A CA 1
ATOM 1714 C C . ASN A 1 210 ? -5.464 -11.940 -18.678 1.00 97.62 210 ASN A C 1
ATOM 1716 O O . ASN A 1 210 ? -5.318 -13.097 -19.060 1.00 97.62 210 ASN A O 1
ATOM 1720 N N . ASN A 1 211 ? -5.487 -10.906 -19.526 1.00 97.44 211 ASN A N 1
ATOM 1721 C CA . ASN A 1 211 ? -5.465 -11.067 -20.980 1.00 97.44 211 ASN A CA 1
ATOM 1722 C C . ASN A 1 211 ? -4.066 -10.973 -21.611 1.00 97.44 211 ASN A C 1
ATOM 1724 O O . ASN A 1 211 ? -3.878 -11.443 -22.735 1.00 97.44 211 ASN A O 1
ATOM 1728 N N . LYS A 1 212 ? -3.098 -10.308 -20.964 1.00 97.56 212 LYS A N 1
ATOM 1729 C CA . LYS A 1 212 ? -1.795 -9.982 -21.582 1.00 97.56 212 LYS A CA 1
ATOM 1730 C C . LYS A 1 212 ? -0.591 -10.646 -20.927 1.00 97.56 212 LYS A C 1
ATOM 1732 O O . LYS A 1 212 ? 0.436 -10.786 -21.596 1.00 97.56 212 LYS A O 1
ATOM 1737 N N . PHE A 1 213 ? -0.681 -11.056 -19.664 1.00 97.31 213 PHE A N 1
ATOM 1738 C CA . PHE A 1 213 ? 0.392 -11.809 -19.015 1.00 97.31 213 PHE A CA 1
ATOM 1739 C C . PHE A 1 213 ? 0.180 -13.314 -19.158 1.00 97.31 213 PHE A C 1
ATOM 1741 O O . PHE A 1 213 ? -0.937 -13.799 -19.321 1.00 97.31 213 PHE A O 1
ATOM 1748 N N . LYS A 1 214 ? 1.283 -14.070 -19.113 1.00 97.25 214 LYS A N 1
ATOM 1749 C CA . LYS A 1 214 ? 1.211 -15.533 -19.109 1.00 97.25 214 LYS A CA 1
ATOM 1750 C C . LYS A 1 214 ? 0.516 -16.015 -17.825 1.00 97.25 214 LYS A C 1
ATOM 1752 O O . LYS A 1 214 ? 0.736 -15.395 -16.782 1.00 97.25 214 LYS A O 1
ATOM 1757 N N . PRO A 1 215 ? -0.255 -17.118 -17.862 1.00 96.88 215 PRO A N 1
ATOM 1758 C CA . PRO A 1 215 ? -0.986 -17.616 -16.694 1.00 96.88 215 PRO A CA 1
ATOM 1759 C C . PRO A 1 215 ? -0.128 -17.807 -15.434 1.00 96.88 215 PRO A C 1
ATOM 1761 O O . PRO A 1 215 ? -0.564 -17.461 -14.341 1.00 96.88 215 PRO A O 1
ATOM 1764 N N . ASP A 1 216 ? 1.119 -18.264 -15.584 1.00 95.88 216 ASP A N 1
ATOM 1765 C CA . ASP A 1 216 ? 2.083 -18.465 -14.492 1.00 95.88 216 ASP A CA 1
ATOM 1766 C C . ASP A 1 216 ? 2.610 -17.160 -13.870 1.00 95.88 216 ASP A C 1
ATOM 1768 O O . ASP A 1 216 ? 3.277 -17.192 -12.840 1.00 95.88 216 ASP A O 1
ATOM 1772 N N . LYS A 1 217 ? 2.319 -16.006 -14.483 1.00 96.81 217 LYS A N 1
ATOM 1773 C CA . LYS A 1 217 ? 2.711 -14.672 -14.004 1.00 96.81 217 LYS A CA 1
ATOM 1774 C C . LYS A 1 217 ? 1.549 -13.835 -13.492 1.00 96.81 217 LYS A C 1
ATOM 1776 O O . LYS A 1 217 ? 1.789 -12.819 -12.851 1.00 96.81 217 LYS A O 1
ATOM 1781 N N . VAL A 1 218 ? 0.305 -14.236 -13.748 1.00 98.12 218 VAL A N 1
ATOM 1782 C CA . VAL A 1 218 ? -0.882 -13.450 -13.377 1.00 98.12 218 VAL A CA 1
ATOM 1783 C C . VAL A 1 218 ? -0.933 -13.175 -11.872 1.00 98.12 218 VAL A C 1
ATOM 1785 O O . VAL A 1 218 ? -1.186 -12.039 -11.480 1.00 98.12 218 VAL A O 1
ATOM 1788 N N . ALA A 1 219 ? -0.667 -14.183 -11.035 1.00 98.00 219 ALA A N 1
ATOM 1789 C CA . ALA A 1 219 ? -0.687 -14.021 -9.580 1.00 98.00 219 ALA A CA 1
ATOM 1790 C C . ALA A 1 219 ? 0.402 -13.048 -9.097 1.00 98.00 219 ALA A C 1
ATOM 1792 O O . ALA A 1 219 ? 0.090 -12.095 -8.385 1.00 98.00 219 ALA A O 1
ATOM 1793 N N . ASP A 1 220 ? 1.643 -13.233 -9.560 1.00 98.00 220 ASP A N 1
ATOM 1794 C CA . ASP A 1 220 ? 2.776 -12.358 -9.236 1.00 98.00 220 ASP A CA 1
ATOM 1795 C C . ASP A 1 220 ? 2.485 -10.900 -9.619 1.00 98.00 220 ASP A C 1
ATOM 1797 O O . ASP A 1 220 ? 2.685 -9.987 -8.823 1.00 98.00 220 ASP A O 1
ATOM 1801 N N . VAL A 1 221 ? 1.977 -10.664 -10.833 1.00 98.56 221 VAL A N 1
ATOM 1802 C CA . VAL A 1 221 ? 1.709 -9.305 -11.329 1.00 98.56 221 VAL A CA 1
ATOM 1803 C C . VAL A 1 221 ? 0.550 -8.651 -10.576 1.00 98.56 221 VAL A C 1
ATOM 1805 O O . VAL A 1 221 ? 0.641 -7.467 -10.260 1.00 98.56 221 VAL A O 1
ATOM 1808 N N . LYS A 1 222 ? -0.510 -9.400 -10.233 1.00 98.69 222 LYS A N 1
ATOM 1809 C CA . LYS A 1 222 ? -1.603 -8.888 -9.384 1.00 98.69 222 LYS A CA 1
ATOM 1810 C C . LYS A 1 222 ? -1.110 -8.498 -7.995 1.00 98.69 222 LYS A C 1
ATOM 1812 O O . LYS A 1 222 ? -1.539 -7.470 -7.482 1.00 98.69 222 LYS A O 1
ATOM 1817 N N . LEU A 1 223 ? -0.206 -9.286 -7.414 1.00 98.69 223 LEU A N 1
ATOM 1818 C CA . LEU A 1 223 ? 0.388 -8.993 -6.113 1.00 98.69 223 LEU A CA 1
ATOM 1819 C C . LEU A 1 223 ? 1.247 -7.721 -6.158 1.00 98.69 223 LEU A C 1
ATOM 1821 O O . LEU A 1 223 ? 1.094 -6.843 -5.320 1.00 98.69 223 LEU A O 1
ATOM 1825 N N . LEU A 1 224 ? 2.116 -7.570 -7.161 1.00 98.81 224 LEU A N 1
ATOM 1826 C CA . LEU A 1 224 ? 2.911 -6.342 -7.295 1.00 98.81 224 LEU A CA 1
ATOM 1827 C C . LEU A 1 224 ? 2.033 -5.114 -7.563 1.00 98.81 224 LEU A C 1
ATOM 1829 O O . LEU A 1 224 ? 2.299 -4.039 -7.029 1.00 98.81 224 LEU A O 1
ATOM 1833 N N . TYR A 1 225 ? 0.969 -5.285 -8.351 1.00 98.81 225 TYR A N 1
ATOM 1834 C CA . TYR A 1 225 ? -0.014 -4.238 -8.610 1.00 98.81 225 TYR A CA 1
ATOM 1835 C C . TYR A 1 225 ? -0.748 -3.805 -7.338 1.00 98.81 225 TYR A C 1
ATOM 1837 O O . TYR A 1 225 ? -0.901 -2.609 -7.099 1.00 98.81 225 TYR A O 1
ATOM 1845 N N . SER A 1 226 ? -1.168 -4.756 -6.496 1.00 98.75 226 SER A N 1
ATOM 1846 C CA . SER A 1 226 ? -1.840 -4.417 -5.241 1.00 98.75 226 SER A CA 1
ATOM 1847 C C . SER A 1 226 ? -0.916 -3.650 -4.296 1.00 98.75 226 SER A C 1
ATOM 1849 O O . SER A 1 226 ? -1.363 -2.706 -3.654 1.00 98.75 226 SER A O 1
ATOM 1851 N N . ILE A 1 227 ? 0.371 -4.007 -4.248 1.00 98.88 227 ILE A N 1
ATOM 1852 C CA . ILE A 1 227 ? 1.358 -3.356 -3.378 1.00 98.88 227 ILE A CA 1
ATOM 1853 C C . ILE A 1 227 ? 1.640 -1.922 -3.813 1.00 98.88 227 ILE A C 1
ATOM 1855 O O . ILE A 1 227 ? 1.612 -1.039 -2.962 1.00 98.88 227 ILE A O 1
ATOM 1859 N N . ILE A 1 228 ? 1.895 -1.667 -5.104 1.00 98.69 228 ILE A N 1
ATOM 1860 C CA . ILE A 1 228 ? 2.168 -0.294 -5.562 1.00 98.69 228 ILE A CA 1
ATOM 1861 C C . ILE A 1 228 ? 0.958 0.617 -5.333 1.00 98.69 228 ILE A C 1
ATOM 1863 O O . ILE A 1 228 ? 1.124 1.722 -4.829 1.00 98.69 228 ILE A O 1
ATOM 1867 N N . LYS A 1 229 ? -0.259 0.131 -5.618 1.00 98.50 229 LYS A N 1
ATOM 1868 C CA . LYS A 1 229 ? -1.505 0.886 -5.408 1.00 98.50 229 LYS A CA 1
ATOM 1869 C C . LYS A 1 229 ? -1.749 1.189 -3.935 1.00 98.50 229 LYS A C 1
ATOM 1871 O O . LYS A 1 229 ? -2.153 2.295 -3.598 1.00 98.50 229 LYS A O 1
ATOM 1876 N N . ASP A 1 230 ? -1.530 0.212 -3.061 1.00 98.75 230 ASP A N 1
ATOM 1877 C CA . ASP A 1 230 ? -1.737 0.407 -1.631 1.00 98.75 230 ASP A CA 1
ATOM 1878 C C . ASP A 1 230 ? -0.669 1.316 -1.024 1.00 98.75 230 ASP A C 1
ATOM 1880 O O . ASP A 1 230 ? -1.009 2.168 -0.213 1.00 98.75 230 ASP A O 1
ATOM 1884 N N . ALA A 1 231 ? 0.598 1.176 -1.419 1.00 98.69 231 ALA A N 1
ATOM 1885 C CA . ALA A 1 231 ? 1.674 2.045 -0.950 1.00 98.69 231 ALA A CA 1
ATOM 1886 C C . ALA A 1 231 ? 1.469 3.506 -1.388 1.00 98.69 231 ALA A C 1
ATOM 1888 O O . ALA A 1 231 ? 1.631 4.409 -0.570 1.00 98.69 231 ALA A O 1
ATOM 1889 N N . ASP A 1 232 ? 1.051 3.730 -2.638 1.00 97.44 232 ASP A N 1
ATOM 1890 C CA . ASP A 1 232 ? 0.664 5.052 -3.148 1.00 97.44 232 ASP A CA 1
ATOM 1891 C C . ASP A 1 232 ? -0.553 5.622 -2.396 1.00 97.44 232 ASP A C 1
ATOM 1893 O O . ASP A 1 232 ? -0.527 6.745 -1.886 1.00 97.44 232 ASP A O 1
ATOM 1897 N N . ALA A 1 233 ? -1.599 4.806 -2.215 1.00 97.31 233 ALA A N 1
ATOM 1898 C CA . ALA A 1 233 ? -2.786 5.201 -1.464 1.00 97.31 233 ALA A CA 1
ATOM 1899 C C . ALA A 1 233 ? -2.467 5.547 -0.002 1.00 97.31 233 ALA A C 1
ATOM 1901 O O . ALA A 1 233 ? -2.990 6.535 0.512 1.00 97.31 233 ALA A O 1
ATOM 1902 N N . LEU A 1 234 ? -1.610 4.768 0.665 1.00 98.38 234 LEU A N 1
ATOM 1903 C CA . LEU A 1 234 ? -1.182 5.018 2.041 1.00 98.38 234 LEU A CA 1
ATOM 1904 C C . LEU A 1 234 ? -0.516 6.387 2.185 1.00 98.38 234 LEU A C 1
ATOM 1906 O O . LEU A 1 234 ? -0.782 7.072 3.168 1.00 98.38 234 LEU A O 1
ATOM 1910 N N . ASP A 1 235 ? 0.270 6.831 1.201 1.00 96.88 235 ASP A N 1
ATOM 1911 C CA . ASP A 1 235 ? 0.912 8.148 1.246 1.00 96.88 235 ASP A CA 1
ATOM 1912 C C . ASP A 1 235 ? -0.066 9.322 1.069 1.00 96.88 235 ASP A C 1
ATOM 1914 O O . ASP A 1 235 ? 0.304 10.479 1.278 1.00 96.88 235 ASP A O 1
ATOM 1918 N N . ARG A 1 236 ? -1.343 9.074 0.741 1.00 94.56 236 ARG A N 1
ATOM 1919 C CA . ARG A 1 236 ? -2.369 10.134 0.686 1.00 94.56 236 ARG A CA 1
ATOM 1920 C C . ARG A 1 236 ? -2.609 10.798 2.036 1.00 94.56 236 ARG A C 1
ATOM 1922 O O . ARG A 1 236 ? -3.111 11.919 2.059 1.00 94.56 236 ARG A O 1
ATOM 1929 N N . VAL A 1 237 ? -2.195 10.170 3.141 1.00 95.00 237 VAL A N 1
ATOM 1930 C CA . VAL A 1 237 ? -2.193 10.804 4.469 1.00 95.00 237 VAL A CA 1
ATOM 1931 C C . VAL A 1 237 ? -1.389 12.108 4.501 1.00 95.00 237 VAL A C 1
ATOM 1933 O O . VAL A 1 237 ? -1.647 12.939 5.369 1.00 95.00 237 VAL A O 1
ATOM 1936 N N . ARG A 1 238 ? -0.482 12.343 3.534 1.00 93.19 238 ARG A N 1
ATOM 1937 C CA . ARG A 1 238 ? 0.223 13.625 3.356 1.00 93.19 238 ARG A CA 1
ATOM 1938 C C . ARG A 1 238 ? -0.709 14.819 3.149 1.00 93.19 238 ARG A C 1
ATOM 1940 O O . ARG A 1 238 ? -0.332 15.940 3.465 1.00 93.19 238 ARG A O 1
ATOM 1947 N N . PHE A 1 239 ? -1.912 14.581 2.629 1.00 91.12 239 PHE A N 1
ATOM 1948 C CA . PHE A 1 239 ? -2.935 15.608 2.427 1.00 91.12 239 PHE A CA 1
ATOM 1949 C C . PHE A 1 239 ? -3.882 15.751 3.628 1.00 91.12 239 PHE A C 1
ATOM 1951 O O . PHE A 1 239 ? -4.748 16.617 3.619 1.00 91.12 239 PHE A O 1
ATOM 1958 N N . GLY A 1 240 ? -3.721 14.912 4.655 1.00 90.38 240 GLY A N 1
ATOM 1959 C CA . GLY A 1 240 ? -4.659 14.736 5.760 1.00 90.38 240 GLY A CA 1
ATOM 1960 C C . GLY A 1 240 ? -5.149 13.290 5.830 1.00 90.38 240 GLY A C 1
ATOM 1961 O O . GLY A 1 240 ? -5.350 12.626 4.812 1.00 90.38 240 GLY A O 1
ATOM 1962 N N . SER A 1 241 ? -5.345 12.775 7.044 1.00 86.31 241 SER A N 1
ATOM 1963 C CA . SER A 1 241 ? -5.790 11.392 7.277 1.00 86.31 241 SER A CA 1
ATOM 1964 C C . SER A 1 241 ? -7.099 11.018 6.567 1.00 86.31 241 SER A C 1
ATOM 1966 O O . SER A 1 241 ? -7.301 9.865 6.203 1.00 86.31 241 SER A O 1
ATOM 1968 N N . GLU A 1 242 ? -7.975 11.993 6.354 1.00 87.69 242 GLU A N 1
ATOM 1969 C CA . GLU A 1 242 ? -9.273 11.876 5.697 1.00 87.69 242 GLU A CA 1
ATOM 1970 C C . GLU A 1 242 ? -9.176 11.641 4.182 1.00 87.69 242 GLU A C 1
ATOM 1972 O O . GLU A 1 242 ? -10.141 11.183 3.570 1.00 87.69 242 GLU A O 1
ATOM 1977 N N . PHE A 1 243 ? -8.015 11.913 3.572 1.00 91.69 243 PHE A N 1
ATOM 1978 C CA . PHE A 1 243 ? -7.771 11.684 2.144 1.00 91.69 243 PHE A CA 1
ATOM 1979 C C . PHE A 1 243 ? -7.402 10.234 1.821 1.00 91.69 243 PHE A C 1
ATOM 1981 O O . PHE A 1 243 ? -7.402 9.849 0.643 1.00 91.69 243 PHE A O 1
ATOM 1988 N N . LEU A 1 244 ? -7.109 9.426 2.842 1.00 95.25 244 LEU A N 1
ATOM 1989 C CA . LEU A 1 244 ? -6.983 7.981 2.730 1.00 95.25 244 LEU A CA 1
ATOM 1990 C C . LEU A 1 244 ? -8.326 7.335 3.081 1.00 95.25 244 LEU A C 1
ATOM 1992 O O . LEU A 1 244 ? -8.770 7.378 4.225 1.00 95.25 244 LEU A O 1
ATOM 1996 N N . ASN A 1 245 ? -8.940 6.664 2.107 1.00 95.88 245 ASN A N 1
ATOM 1997 C CA . ASN A 1 245 ? -10.052 5.762 2.381 1.00 95.88 245 ASN A CA 1
ATOM 1998 C C . ASN A 1 245 ? -9.536 4.322 2.454 1.00 95.88 245 ASN A C 1
ATOM 2000 O O . ASN A 1 245 ? -9.250 3.698 1.431 1.00 95.88 245 ASN A O 1
ATOM 2004 N N . VAL A 1 246 ? -9.442 3.791 3.672 1.00 96.31 246 VAL A N 1
ATOM 2005 C CA . VAL A 1 246 ? -8.819 2.487 3.942 1.00 96.31 246 VAL A CA 1
ATOM 2006 C C . VAL A 1 246 ? -9.589 1.305 3.349 1.00 96.31 246 VAL A C 1
ATOM 2008 O O . VAL A 1 246 ? -9.024 0.227 3.203 1.00 96.31 246 VAL A O 1
ATOM 2011 N N . ASN A 1 247 ? -10.852 1.496 2.948 1.00 95.50 247 ASN A N 1
ATOM 2012 C CA . ASN A 1 247 ? -11.638 0.453 2.280 1.00 95.50 247 ASN A CA 1
ATOM 2013 C C . ASN A 1 247 ? -11.158 0.158 0.848 1.00 95.50 247 ASN A C 1
ATOM 2015 O O . ASN A 1 247 ? -11.554 -0.854 0.280 1.00 95.50 247 ASN A O 1
ATOM 2019 N N . TYR A 1 248 ? -10.334 1.034 0.261 1.00 95.25 248 TYR A N 1
ATOM 2020 C CA . TYR A 1 248 ? -9.734 0.831 -1.063 1.00 95.25 248 TYR A CA 1
ATOM 2021 C C . TYR A 1 248 ? -8.345 0.180 -1.013 1.00 95.25 248 TYR A C 1
ATOM 2023 O O . TYR A 1 248 ? -7.724 -0.001 -2.064 1.00 95.25 248 TYR A O 1
ATOM 2031 N N . LEU A 1 249 ? -7.843 -0.156 0.179 1.00 97.88 249 LEU A N 1
ATOM 2032 C CA . LEU A 1 249 ? -6.614 -0.931 0.322 1.00 97.88 249 LEU A CA 1
ATOM 2033 C C . LEU A 1 249 ? -6.891 -2.396 -0.036 1.00 97.88 249 LEU A C 1
ATOM 2035 O O . LEU A 1 249 ? -7.872 -2.988 0.412 1.00 97.88 249 LEU A O 1
ATOM 2039 N N . ARG A 1 250 ? -6.031 -2.976 -0.870 1.00 97.81 250 ARG A N 1
ATOM 2040 C CA . ARG A 1 250 ? -6.194 -4.313 -1.464 1.00 97.81 250 ARG A CA 1
ATOM 2041 C C . ARG A 1 250 ? -5.647 -5.415 -0.573 1.00 97.81 250 ARG A C 1
ATOM 2043 O O . ARG A 1 250 ? -6.169 -6.527 -0.590 1.00 97.81 250 ARG A O 1
ATOM 2050 N N . ASN A 1 251 ? -4.594 -5.122 0.183 1.00 97.75 251 ASN A N 1
ATOM 2051 C CA . ASN A 1 251 ? -3.960 -6.067 1.092 1.00 97.75 251 ASN A CA 1
ATOM 2052 C C . ASN A 1 251 ? -4.366 -5.745 2.533 1.00 97.75 251 ASN A C 1
ATOM 2054 O O . ASN A 1 251 ? -4.351 -4.589 2.959 1.00 97.75 251 ASN A O 1
ATOM 2058 N N . LYS A 1 252 ? -4.696 -6.777 3.315 1.00 95.69 252 LYS A N 1
ATOM 2059 C CA . LYS A 1 252 ? -5.051 -6.606 4.734 1.00 95.69 252 LYS A CA 1
ATOM 2060 C C . LYS A 1 252 ? -3.876 -6.035 5.535 1.00 95.69 252 LYS A C 1
ATOM 2062 O O . LYS A 1 252 ? -4.094 -5.244 6.444 1.00 95.69 252 LYS A O 1
ATOM 2067 N N . GLU A 1 253 ? -2.651 -6.389 5.151 1.00 97.50 253 GLU A N 1
ATOM 2068 C CA . GLU A 1 253 ? -1.390 -5.927 5.731 1.00 97.50 253 GLU A CA 1
ATOM 2069 C C . GLU A 1 253 ? -1.204 -4.412 5.548 1.00 97.50 253 GLU A C 1
ATOM 2071 O O . GLU A 1 253 ? -0.590 -3.761 6.390 1.00 97.50 253 GLU A O 1
ATOM 2076 N N . SER A 1 254 ? -1.786 -3.821 4.496 1.00 98.31 254 SER A N 1
ATOM 2077 C CA . SER A 1 254 ? -1.754 -2.371 4.267 1.00 98.31 254 SER A CA 1
ATOM 2078 C C . SER A 1 254 ? -2.491 -1.602 5.357 1.00 98.31 254 SER A C 1
ATOM 2080 O O . SER A 1 254 ? -2.082 -0.498 5.709 1.00 98.31 254 SER A O 1
ATOM 2082 N N . LEU A 1 255 ? -3.532 -2.191 5.960 1.00 97.75 255 LEU A N 1
ATOM 2083 C CA . LEU A 1 255 ? -4.249 -1.567 7.074 1.00 97.75 255 LEU A CA 1
ATOM 2084 C C . LEU A 1 255 ? -3.343 -1.367 8.291 1.00 97.75 255 LEU A C 1
ATOM 2086 O O . LEU A 1 255 ? -3.473 -0.360 8.983 1.00 97.75 255 LEU A O 1
ATOM 2090 N N . ASN A 1 256 ? -2.406 -2.288 8.537 1.00 97.62 256 ASN A N 1
ATOM 2091 C CA . ASN A 1 256 ? -1.451 -2.161 9.633 1.00 97.62 256 ASN A CA 1
ATOM 2092 C C . ASN A 1 256 ? -0.511 -0.960 9.440 1.00 97.62 256 ASN A C 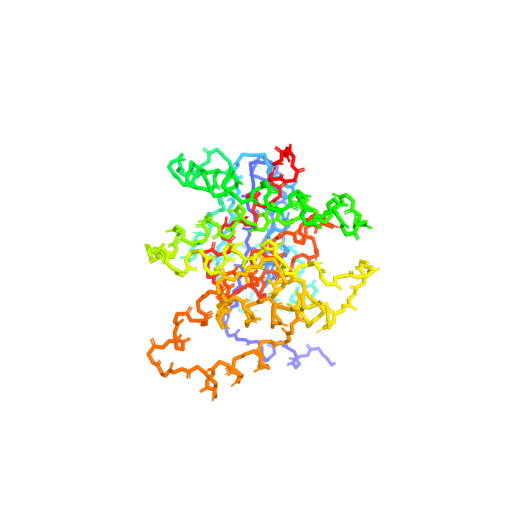1
ATOM 2094 O O . ASN A 1 256 ? 0.011 -0.449 10.420 1.00 97.62 256 ASN A O 1
ATOM 2098 N N . LEU A 1 257 ? -0.293 -0.475 8.215 1.00 98.12 257 LEU A N 1
ATOM 2099 C CA . LEU A 1 257 ? 0.700 0.566 7.931 1.00 98.12 257 LEU A CA 1
ATOM 2100 C C . LEU A 1 257 ? 0.163 1.995 7.998 1.00 98.12 257 LEU A C 1
ATOM 2102 O O . LEU A 1 257 ? 0.946 2.930 7.864 1.00 98.12 257 LEU A O 1
ATOM 2106 N N . VAL A 1 258 ? -1.138 2.195 8.221 1.00 97.69 258 VAL A N 1
ATOM 2107 C CA . VAL A 1 258 ? -1.741 3.537 8.160 1.00 97.69 258 VAL A CA 1
ATOM 2108 C C . VAL A 1 258 ? -1.131 4.493 9.186 1.00 97.69 258 VAL A C 1
ATOM 2110 O O . VAL A 1 258 ? -0.830 5.638 8.855 1.00 97.69 258 VAL A O 1
ATOM 2113 N N . PHE A 1 259 ? -0.892 4.033 10.417 1.00 97.38 259 PHE A N 1
ATOM 2114 C CA . PHE A 1 259 ? -0.263 4.879 11.431 1.00 97.38 259 PHE A CA 1
ATOM 2115 C C . PHE A 1 259 ? 1.213 5.160 11.117 1.00 97.38 259 PHE A C 1
ATOM 2117 O O . PHE A 1 259 ? 1.656 6.305 11.222 1.00 97.38 259 PHE A O 1
ATOM 2124 N N . LEU A 1 260 ? 1.950 4.150 10.647 1.00 97.12 260 LEU A N 1
ATOM 2125 C CA . LEU A 1 260 ? 3.326 4.317 10.192 1.00 97.12 260 LEU A CA 1
ATOM 2126 C C . LEU A 1 260 ? 3.424 5.343 9.055 1.00 97.12 260 LEU A C 1
ATOM 2128 O O . LEU A 1 260 ? 4.282 6.215 9.115 1.00 97.12 260 LEU A O 1
ATOM 2132 N N . ALA A 1 261 ? 2.522 5.299 8.070 1.00 97.38 261 ALA A N 1
ATOM 2133 C CA . ALA A 1 261 ? 2.488 6.261 6.968 1.00 97.38 261 ALA A CA 1
ATOM 2134 C C . ALA A 1 261 ? 2.378 7.713 7.471 1.00 97.38 261 ALA A C 1
ATOM 2136 O O . ALA A 1 261 ? 3.097 8.585 6.990 1.00 97.38 261 ALA A O 1
ATOM 2137 N N . VAL A 1 262 ? 1.561 7.968 8.502 1.00 96.00 262 VAL A N 1
ATOM 2138 C CA . VAL A 1 262 ? 1.468 9.291 9.150 1.00 96.00 262 VAL A CA 1
ATOM 2139 C C . VAL A 1 262 ? 2.777 9.677 9.845 1.00 96.00 262 VAL A C 1
ATOM 2141 O O . VAL A 1 262 ? 3.180 10.839 9.806 1.00 96.00 262 VAL A O 1
ATOM 2144 N N . GLN A 1 263 ? 3.458 8.730 10.495 1.00 95.19 263 GLN A N 1
ATOM 2145 C CA . GLN A 1 263 ? 4.736 9.000 11.158 1.00 95.19 263 GLN A CA 1
ATOM 2146 C C . GLN A 1 263 ? 5.868 9.289 10.162 1.00 95.19 263 GLN A C 1
ATOM 2148 O O . GLN A 1 263 ? 6.700 10.149 10.448 1.00 95.19 263 GLN A O 1
ATOM 2153 N N . LEU A 1 264 ? 5.869 8.642 8.991 1.00 95.38 264 LEU A N 1
ATOM 2154 C CA . LEU A 1 264 ? 6.859 8.882 7.934 1.00 95.38 264 LEU A CA 1
ATOM 2155 C C . LEU A 1 264 ? 6.821 10.319 7.396 1.00 95.38 264 LEU A C 1
ATOM 2157 O O . LEU A 1 264 ? 7.849 10.811 6.955 1.00 95.38 264 LEU A O 1
ATOM 2161 N N . LEU A 1 265 ? 5.688 11.028 7.489 1.00 93.75 265 LEU A N 1
ATOM 2162 C CA . LEU A 1 265 ? 5.598 12.448 7.107 1.00 93.75 265 LEU A CA 1
ATOM 2163 C C . LEU A 1 265 ? 6.486 13.372 7.957 1.00 93.75 265 LEU A C 1
ATOM 2165 O O . LEU A 1 265 ? 6.690 14.527 7.598 1.00 93.75 265 LEU A O 1
ATOM 2169 N N . LYS A 1 266 ? 6.957 12.893 9.114 1.00 91.00 266 LYS A N 1
ATOM 2170 C CA . LYS A 1 266 ? 7.805 13.645 10.051 1.00 91.00 266 LYS A CA 1
ATOM 2171 C C . LYS A 1 266 ? 9.292 13.336 9.875 1.00 91.00 266 LYS A C 1
ATOM 2173 O O . LYS A 1 266 ? 10.095 13.829 10.664 1.00 91.00 266 LYS A O 1
ATOM 2178 N N . LEU A 1 267 ? 9.635 12.474 8.921 1.00 87.75 267 LEU A N 1
ATOM 2179 C CA . LEU A 1 267 ? 11.001 12.071 8.625 1.00 87.75 267 LEU A CA 1
ATOM 2180 C C . LEU A 1 267 ? 11.421 12.658 7.279 1.00 87.75 267 LEU A C 1
ATOM 2182 O O . LEU A 1 267 ? 10.631 12.669 6.337 1.00 87.75 267 LEU A O 1
ATOM 2186 N N . ASP A 1 268 ? 12.679 13.074 7.197 1.00 81.69 268 ASP A N 1
ATOM 2187 C CA . ASP A 1 268 ? 13.338 13.340 5.921 1.00 81.69 268 ASP A CA 1
ATOM 2188 C C . ASP A 1 268 ? 13.893 12.005 5.401 1.00 81.69 268 ASP A C 1
ATOM 2190 O O . ASP A 1 268 ? 14.722 11.380 6.072 1.00 81.69 268 ASP A O 1
ATOM 2194 N N . LEU A 1 269 ? 13.384 11.541 4.254 1.00 81.81 269 LEU A N 1
ATOM 2195 C CA . LEU A 1 269 ? 13.736 10.254 3.636 1.00 81.81 269 LEU A CA 1
ATOM 2196 C C . LEU A 1 269 ? 14.745 10.403 2.487 1.00 81.81 269 LEU A C 1
ATOM 2198 O O . LEU A 1 269 ? 14.813 11.466 1.830 1.00 81.81 269 LEU A O 1
#

Sequence (269 aa):
MNNDYISNLPPEINVYKGEGDITQINNISKWTSDLNIAMFFAINYSKNDAKILKGTISKEYVLEQIKNKMPVDFENVKHIDTLNLYSLTNIESKVLDFAQSKLDKYSPLINELYENNNRFDHDKEHTKRVLFLASILCHQLNIGNKKMLDDLFTAISFHDTGRINDDIDDSHGCRAIPIYREYIKPNSKITEFLIKYHCLDDNIAIDYINNKFKPDKVADVKLLYSIIKDADALDRVRFGSEFLNVNYLRNKESLNLVFLAVQLLKLDL

pLDDT: mean 89.97, std 11.7, range [43.31, 98.88]

Radius of gyration: 20.47 Å; chains: 1; bounding box: 60×39×51 Å

InterPro domains:
  IPR006674 HD domain [PF01966] (125-236)

Foldseek 3Di:
DQVPVLVPDDQKAKKKWKDAPQCVVVVPIAIFSAPLSNVQNQQVRHDAWIKMWMWMDGSVQCRPPNVPRDGDHDPGTGTDDMQTADAPRPDDVVLQVQLVVLLVVCLVLLCVLCVVLVHDPVVSLLLSQLSSQLSSVCVVVVPPDPVLNVLLNLLSSQLQSQDPDPDLDLASLVSSLVVSVVPDPPDDPLSNLLSNPLSDDPVVSLVCLVPPDDPVCSVSSVSSNLSSNLSSLLLLCVVPSSSRRPVPRPDPVSVSHNNHSNVSNVDDD

Secondary structure (DSSP, 8-state):
--SHHHHTS-SEEEEEEEEEHHHHHHT---BBS-HHHHHHHHHHT-SS-EEEEEEEEEGGG-TTTGGGT--B--TT-EEEEEEEEP-TTTS-HHHHHHHHHHHHHHHHHHHHHHHHTT--THHHHHHHHHHHHHHHHHHHTT---HHHHHHHHHHHHHTTTT-SSSS--TTHHHHHHHHHHHHSSSPPHHHHHHHHHTTS-HHHHHHHHHHHS-HHHHHHHHHHHHHHHHHHHHGGGGG-GGG--GGG-SSHHHHHTHHHHHHHTTS--

Organism: Clostridium perfringens (NCBI:txid1502)